Protein AF-A0A2V3Y9F9-F1 (afdb_monomer)

Sequence (201 aa):
MLDDLISNFEWWTKEHRRDNGLYWSIDDRDAMECSISGSGFRPTLNSYLYADAAAISRLAEKAGKEVTASRFAKTAEKLKESVQNSLWNGDFFQVIPAEIDCKEKCFISCGTMDFEDIPADRNVKELIGYIPWYFNLPDAGYEKAFYYLTREENFLGKAGLRTADRSQPGAAGSEAADPGGMGVFPAGGGRDSWKNIYNPV

Secondary structure (DSSP, 8-state):
-HHHHHHHHHHHHHHHB-TTS-BEE-GGGGT-TT-SS-SEE-HHHHHHHHHHHHHHHHHHHHTT-HHHHHHHHHHHHHHHHHHHHHSB-SSSB--EE-EEETTTTEEEE---S-GGGS-TTTS--BGGGGHHHHTT-S-TT-GGGHHHHT-TTTTEETTEE-SB-TTSTTGGGGG---------PPP-----S--------

InterPro domains:
  IPR008928 Six-hairpin glycosidase superfamily [SSF48208] (2-169)
  IPR012341 Six-hairpin glycosidase-like superfamily [G3DSA:1.50.10.10] (1-194)
  IPR054491 Mannosylglycerate hydrolase MGH1-like, glycoside hydrolase domain [PF22422] (1-169)

Solvent-accessible surface area (backbone atoms only — not comparable to full-atom values): 11867 Å² total; per-residue (Å²): 105,73,67,55,53,51,51,53,52,52,49,49,48,70,76,32,46,46,97,79,59,48,33,51,48,54,32,63,79,74,79,37,64,88,46,68,45,51,32,15,40,35,42,53,66,41,35,52,51,27,43,50,27,45,48,52,12,56,51,25,49,78,68,71,35,55,70,58,12,56,51,23,44,53,50,18,52,53,36,40,51,30,46,61,70,60,27,44,71,88,50,42,38,31,52,41,49,36,47,60,43,81,87,81,68,40,81,73,48,65,91,58,81,50,71,90,77,42,57,74,71,33,59,52,58,38,52,52,36,54,44,32,61,79,65,66,56,68,67,92,85,64,66,63,36,61,67,42,54,78,28,67,66,27,19,31,47,98,92,44,75,43,66,46,31,49,74,45,82,73,46,78,71,79,66,83,80,68,94,82,69,100,69,87,78,84,89,80,86,81,92,84,88,87,84,89,89,85,81,94,128

Nearest PDB structures (foldseek):
  7dkw-assembly1_A  TM=6.793E-01  e=5.024E-03  Thermoanaerobacterium xylanolyticum LX-11
  5fjs-assembly1_B  TM=6.909E-01  e=9.501E-03  Thermoanaerobacterium xylanolyticum LX-11
  5ost-assembly1_A  TM=6.753E-01  e=8.462E-03  Thermoanaerobacterium xylanolyticum LX-11
  8jbo-assembly1_A  TM=6.874E-01  e=1.269E-02  Thermoanaerobacterium xylanolyticum LX-11
  7w2t-assembly1_A  TM=6.809E-01  e=1.797E-02  Thermoanaerobacterium xylanolyticum LX-11

Foldseek 3Di:
DLVVLVVVLVVQCVAFADPLLAGWDACVVQVNPPDQLGTARFLPVLLVSLLSLQVSLVVCVVVVNNVSNVVSVVSSVSSLVSQVVQQDLPAFRFGQDFDADPVVRHGDGRPDSHLVPDPQSNSFHFPSRCSNVVRPSDDPPNCSNVVQQCDPQQFQDPVHGDGTTNVGPPNVVVPPPDPPDPDDDDDDDDDDDPDDDDDDD

Mean predicted aligned error: 9.01 Å

Radius of gyration: 20.12 Å; Cα contacts (8 Å, |Δi|>4): 273; chains: 1; bounding box: 61×45×43 Å

pLDDT: mean 86.12, std 22.39, range [28.33, 98.88]

Organism: NCBI:txid1096246

Structure (mmCIF, N/CA/C/O backbone):
data_AF-A0A2V3Y9F9-F1
#
_entry.id   AF-A0A2V3Y9F9-F1
#
loop_
_atom_site.group_PDB
_atom_site.id
_atom_site.type_symbol
_atom_site.label_atom_id
_atom_site.label_alt_id
_atom_site.label_comp_id
_atom_site.label_asym_id
_atom_site.label_entity_id
_atom_site.label_seq_id
_atom_site.pdbx_PDB_ins_code
_atom_site.Cartn_x
_atom_site.Cartn_y
_atom_site.Cartn_z
_atom_site.occupancy
_atom_site.B_iso_or_equiv
_atom_site.auth_seq_id
_atom_site.auth_comp_id
_atom_site.auth_asym_id
_atom_site.auth_atom_id
_atom_site.pdbx_PDB_model_num
ATOM 1 N N . MET A 1 1 ? -7.955 -7.334 22.662 1.00 91.00 1 MET A N 1
ATOM 2 C CA . MET A 1 1 ? -7.924 -7.516 21.195 1.00 91.00 1 MET A CA 1
ATOM 3 C C . MET A 1 1 ? -8.175 -6.217 20.438 1.00 91.00 1 MET A C 1
ATOM 5 O O . MET A 1 1 ? -7.247 -5.753 19.804 1.00 91.00 1 MET A O 1
ATOM 9 N N . LEU A 1 2 ? -9.366 -5.594 20.487 1.00 96.88 2 LEU A N 1
ATOM 10 C CA . LEU A 1 2 ? -9.602 -4.330 19.753 1.00 96.88 2 LEU A CA 1
ATOM 11 C C . LEU A 1 2 ? -8.611 -3.222 20.154 1.00 96.88 2 LEU A C 1
ATOM 13 O O . LEU A 1 2 ? -8.042 -2.569 19.289 1.00 96.88 2 LEU A O 1
ATOM 17 N N . ASP A 1 3 ? -8.375 -3.049 21.453 1.00 97.69 3 ASP A N 1
ATOM 18 C CA . ASP A 1 3 ? -7.460 -2.014 21.947 1.00 97.69 3 ASP A CA 1
ATOM 19 C C . ASP A 1 3 ? -5.992 -2.312 21.569 1.00 97.69 3 ASP A C 1
ATOM 21 O O . ASP A 1 3 ? -5.231 -1.390 21.281 1.00 97.69 3 ASP A O 1
ATOM 25 N N . ASP A 1 4 ? -5.614 -3.592 21.461 1.00 98.19 4 ASP A N 1
ATOM 26 C CA . ASP A 1 4 ? -4.284 -4.015 20.997 1.00 98.19 4 ASP A CA 1
ATOM 27 C C . ASP A 1 4 ? -4.094 -3.720 19.501 1.00 98.19 4 ASP A C 1
ATOM 29 O O . ASP A 1 4 ? -3.048 -3.219 19.096 1.00 98.19 4 ASP A O 1
ATOM 33 N N . LEU A 1 5 ? -5.128 -3.959 18.681 1.00 98.31 5 LEU A N 1
ATOM 34 C CA . LEU A 1 5 ? -5.121 -3.621 17.251 1.00 98.31 5 LEU A CA 1
ATOM 35 C C . LEU A 1 5 ? -4.994 -2.110 17.036 1.00 98.31 5 LEU A C 1
ATOM 37 O O . LEU A 1 5 ? -4.207 -1.667 16.202 1.00 98.31 5 LEU A O 1
ATOM 41 N N . ILE A 1 6 ? -5.736 -1.319 17.817 1.00 98.62 6 ILE A N 1
ATOM 42 C CA . ILE A 1 6 ? -5.644 0.146 17.799 1.00 98.62 6 ILE A CA 1
ATOM 43 C C . ILE A 1 6 ? -4.229 0.590 18.167 1.00 98.62 6 ILE A C 1
ATOM 45 O O . ILE A 1 6 ? -3.645 1.397 17.450 1.00 98.62 6 ILE A O 1
ATOM 49 N N . SER A 1 7 ? -3.667 0.030 19.238 1.00 98.56 7 SER A N 1
ATOM 50 C CA . SER A 1 7 ? -2.319 0.368 19.701 1.00 98.56 7 SER A CA 1
ATOM 51 C C . SER A 1 7 ? -1.256 0.029 18.652 1.00 98.56 7 SER A C 1
ATOM 53 O O . SER A 1 7 ? -0.368 0.838 18.390 1.00 98.56 7 SER A O 1
ATOM 55 N N . ASN A 1 8 ? -1.373 -1.130 17.994 1.00 98.38 8 ASN A N 1
ATOM 56 C CA . ASN A 1 8 ? -0.493 -1.519 16.893 1.00 98.38 8 ASN A CA 1
ATOM 57 C C . ASN A 1 8 ? -0.601 -0.544 15.708 1.00 98.38 8 ASN A C 1
ATOM 59 O O . ASN A 1 8 ? 0.412 -0.058 15.210 1.00 98.38 8 ASN A O 1
ATOM 63 N N . PHE A 1 9 ? -1.821 -0.205 15.284 1.00 98.62 9 PHE A N 1
ATOM 64 C CA . PHE A 1 9 ? -2.043 0.747 14.194 1.00 98.62 9 PHE A CA 1
ATOM 65 C C . PHE A 1 9 ? -1.476 2.140 14.511 1.00 98.62 9 PHE A C 1
ATOM 67 O O . PHE A 1 9 ? -0.873 2.796 13.656 1.00 98.62 9 PHE A O 1
ATOM 74 N N . GLU A 1 10 ? -1.673 2.615 15.742 1.00 98.44 10 GLU A N 1
ATOM 75 C CA . GLU A 1 10 ? -1.174 3.913 16.200 1.00 98.44 10 GLU A CA 1
ATOM 76 C C . GLU A 1 10 ? 0.360 3.936 16.249 1.00 98.44 10 GLU A C 1
ATOM 78 O O . GLU A 1 10 ? 0.958 4.940 15.857 1.00 98.44 10 GLU A O 1
ATOM 83 N N . TRP A 1 11 ? 1.002 2.821 16.615 1.00 98.31 11 TRP A N 1
ATOM 84 C CA . TRP A 1 11 ? 2.455 2.674 16.522 1.00 98.31 11 TRP A CA 1
ATOM 85 C C . TRP A 1 11 ? 2.947 2.789 15.073 1.00 98.31 11 TRP A C 1
ATOM 87 O O . TRP A 1 11 ? 3.784 3.645 14.783 1.00 98.31 11 TRP A O 1
ATOM 97 N N . TRP A 1 12 ? 2.364 2.029 14.138 1.00 97.94 12 TRP A N 1
ATOM 98 C CA . TRP A 1 12 ? 2.705 2.135 12.711 1.00 97.94 12 TRP A CA 1
ATOM 99 C C . TRP A 1 12 ? 2.491 3.551 12.175 1.00 97.94 12 TRP A C 1
ATOM 101 O O . TRP A 1 12 ? 3.307 4.071 11.419 1.00 97.94 12 TRP A O 1
ATOM 111 N N . THR A 1 13 ? 1.416 4.212 12.599 1.00 98.00 13 THR A N 1
ATOM 112 C CA . THR A 1 13 ? 1.122 5.601 12.225 1.00 98.00 13 THR A CA 1
ATOM 113 C C . THR A 1 13 ? 2.172 6.573 12.730 1.00 98.00 13 THR A C 1
ATOM 115 O O . THR A 1 13 ? 2.581 7.455 11.979 1.00 98.00 13 THR A O 1
ATOM 118 N N . LYS A 1 14 ? 2.637 6.406 13.966 1.00 97.81 14 LYS A N 1
ATOM 119 C CA . LYS A 1 14 ? 3.668 7.263 14.545 1.00 97.81 14 LYS A CA 1
ATOM 120 C C . LYS A 1 14 ? 5.013 7.107 13.835 1.00 97.81 14 LYS A C 1
ATOM 122 O O . LYS A 1 14 ? 5.660 8.105 13.537 1.00 97.81 14 LYS A O 1
ATOM 127 N N . GLU A 1 15 ? 5.425 5.875 13.567 1.00 96.44 15 GLU A N 1
ATOM 128 C CA . GLU A 1 15 ? 6.772 5.597 13.060 1.00 96.44 15 GLU A CA 1
ATOM 129 C C . GLU A 1 15 ? 6.851 5.735 11.522 1.00 96.44 15 GLU A C 1
ATOM 131 O O . GLU A 1 15 ? 7.802 6.313 10.976 1.00 96.44 15 GLU A O 1
ATOM 136 N N . HIS A 1 16 ? 5.811 5.292 10.803 1.00 97.62 16 HIS A N 1
ATOM 137 C CA . HIS A 1 16 ? 5.873 5.077 9.354 1.00 97.62 16 HIS A CA 1
ATOM 138 C C . HIS A 1 16 ? 5.067 6.055 8.492 1.00 97.62 16 HIS A C 1
ATOM 140 O O . HIS A 1 16 ? 5.315 6.133 7.290 1.00 97.62 16 HIS A O 1
ATOM 146 N N . ARG A 1 17 ? 4.127 6.828 9.046 1.00 98.12 17 ARG A N 1
ATOM 147 C CA . ARG A 1 17 ? 3.310 7.748 8.237 1.00 98.12 17 ARG A CA 1
ATOM 148 C C . ARG A 1 17 ? 4.054 9.042 7.906 1.00 98.12 17 ARG A C 1
ATOM 150 O O . ARG A 1 17 ? 4.791 9.564 8.743 1.00 98.12 17 ARG A O 1
ATOM 157 N N . ARG A 1 18 ? 3.850 9.590 6.708 1.00 97.75 18 ARG A N 1
ATOM 158 C CA . ARG A 1 18 ? 4.377 10.903 6.288 1.00 97.75 18 ARG A CA 1
ATOM 159 C C . ARG A 1 18 ? 3.253 11.853 5.870 1.00 97.75 18 ARG A C 1
ATOM 161 O O . ARG A 1 18 ? 2.090 11.458 5.783 1.00 97.75 18 ARG A O 1
ATOM 168 N N . ASP A 1 19 ? 3.600 13.119 5.647 1.00 95.88 19 ASP A N 1
ATOM 169 C CA . ASP A 1 19 ? 2.639 14.210 5.408 1.00 95.88 19 ASP A CA 1
ATOM 170 C C . ASP A 1 19 ? 1.806 14.026 4.129 1.00 95.88 19 ASP A C 1
ATOM 172 O O . ASP A 1 19 ? 0.689 14.528 4.039 1.00 95.88 19 ASP A O 1
ATOM 176 N N . ASN A 1 20 ? 2.303 13.233 3.173 1.00 94.81 20 ASN A N 1
ATOM 177 C CA . ASN A 1 20 ? 1.561 12.807 1.980 1.00 94.81 20 ASN A CA 1
ATOM 178 C C . ASN A 1 20 ? 0.431 11.795 2.280 1.00 94.81 20 ASN A C 1
ATOM 180 O O . ASN A 1 20 ? -0.306 11.393 1.382 1.00 94.81 20 ASN A O 1
ATOM 184 N N . GLY A 1 21 ? 0.287 11.368 3.536 1.00 96.69 21 GLY A N 1
ATOM 185 C CA . GLY A 1 21 ? -0.734 10.428 3.985 1.00 96.69 21 GLY A CA 1
ATOM 186 C C . GLY A 1 21 ? -0.353 8.956 3.839 1.00 96.69 21 GLY A C 1
ATOM 187 O O . GLY A 1 21 ? -1.059 8.120 4.402 1.00 96.69 21 GLY A O 1
ATOM 188 N N . LEU A 1 22 ? 0.761 8.649 3.169 1.00 98.56 22 LEU A N 1
ATOM 189 C CA . LEU A 1 22 ? 1.262 7.295 2.947 1.00 98.56 22 LEU A CA 1
ATOM 190 C C . LEU A 1 22 ? 2.208 6.835 4.062 1.00 98.56 22 LEU A C 1
ATOM 192 O O . LEU A 1 22 ? 2.727 7.621 4.860 1.00 98.56 22 LEU A O 1
ATOM 196 N N . TYR A 1 23 ? 2.451 5.529 4.069 1.00 98.56 23 TYR A N 1
ATOM 197 C CA . TYR A 1 23 ? 3.346 4.828 4.975 1.00 98.56 23 TYR A CA 1
ATOM 198 C C . TYR A 1 23 ? 4.549 4.282 4.210 1.00 98.56 23 TYR A C 1
ATOM 200 O O . TYR A 1 23 ? 4.392 3.678 3.144 1.00 98.56 23 TYR A O 1
ATOM 208 N N . TRP A 1 24 ? 5.752 4.499 4.740 1.00 97.81 24 TRP A N 1
ATOM 209 C CA . TRP A 1 24 ? 6.982 3.964 4.155 1.00 97.81 24 TRP A CA 1
ATOM 210 C C . TRP A 1 24 ? 7.351 2.617 4.784 1.00 97.81 24 TRP A C 1
ATOM 212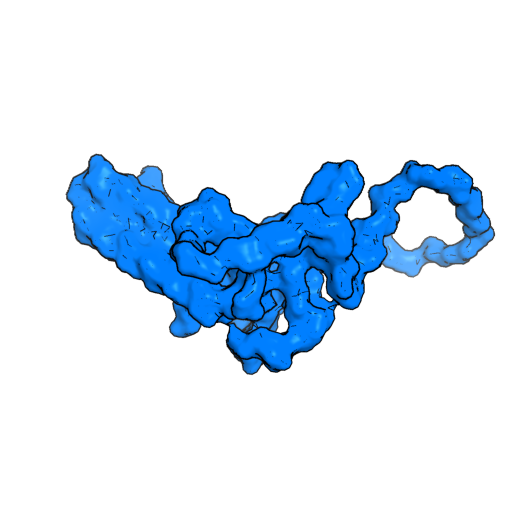 O O . TRP A 1 24 ? 7.085 2.368 5.959 1.00 97.81 24 TRP A O 1
ATOM 222 N N . SER A 1 25 ? 7.993 1.747 4.010 1.00 95.94 25 SER A N 1
ATOM 223 C CA . SER A 1 25 ? 8.490 0.448 4.478 1.00 95.94 25 SER A CA 1
ATOM 224 C C . SER A 1 25 ? 9.806 0.086 3.798 1.00 95.94 25 SER A C 1
ATOM 226 O O . SER A 1 25 ? 10.095 0.559 2.693 1.00 95.94 25 SER A O 1
ATOM 228 N N . ILE A 1 26 ? 10.596 -0.734 4.491 1.00 93.81 26 ILE A N 1
ATOM 229 C CA . ILE A 1 26 ? 11.803 -1.356 3.949 1.00 93.81 26 ILE A CA 1
ATOM 230 C C . ILE A 1 26 ? 11.375 -2.657 3.272 1.00 93.81 26 ILE A C 1
ATOM 232 O O . ILE A 1 26 ? 10.568 -3.397 3.835 1.00 93.81 26 ILE A O 1
ATOM 236 N N . ASP A 1 27 ? 11.886 -2.924 2.079 1.00 86.56 27 ASP A N 1
ATOM 237 C CA . ASP A 1 27 ? 11.506 -4.080 1.260 1.00 86.56 27 ASP A CA 1
ATOM 238 C C . ASP A 1 27 ? 11.912 -5.434 1.866 1.00 86.56 27 ASP A C 1
ATOM 240 O O . ASP A 1 27 ? 11.277 -6.455 1.613 1.00 86.56 27 ASP A O 1
ATOM 244 N N . ASP A 1 28 ? 12.896 -5.461 2.766 1.00 83.00 28 ASP A N 1
ATOM 245 C CA . ASP A 1 28 ? 13.180 -6.660 3.563 1.00 83.00 28 ASP A CA 1
ATOM 246 C C . ASP A 1 28 ? 12.090 -6.961 4.618 1.00 83.00 28 ASP A C 1
ATOM 248 O O . ASP A 1 28 ? 11.918 -8.107 5.033 1.00 83.00 28 ASP A O 1
ATOM 252 N N . ARG A 1 29 ? 11.305 -5.961 5.050 1.00 82.12 29 ARG A N 1
ATOM 253 C CA . ARG A 1 29 ? 10.272 -6.112 6.097 1.00 82.12 29 ARG A CA 1
ATOM 254 C C . ARG A 1 29 ? 8.903 -6.512 5.579 1.00 82.12 29 ARG A C 1
ATOM 256 O O . ARG A 1 29 ? 8.025 -6.782 6.397 1.00 82.12 29 ARG A O 1
ATOM 263 N N . ASP A 1 30 ? 8.719 -6.596 4.267 1.00 79.00 30 ASP A N 1
ATOM 264 C CA . ASP A 1 30 ? 7.530 -7.196 3.661 1.00 79.00 30 ASP A CA 1
ATOM 265 C C . ASP A 1 30 ? 7.825 -8.511 2.922 1.00 79.00 30 ASP A C 1
ATOM 267 O O . ASP A 1 30 ? 7.006 -8.964 2.123 1.00 79.00 30 ASP A O 1
ATOM 271 N N . ALA A 1 31 ? 8.946 -9.160 3.279 1.00 73.56 31 ALA A N 1
ATOM 272 C CA . ALA A 1 31 ? 9.433 -10.426 2.725 1.00 73.56 31 ALA A CA 1
ATOM 273 C C . ALA A 1 31 ? 9.747 -10.357 1.220 1.00 73.56 31 ALA A C 1
ATOM 275 O O . ALA A 1 31 ? 9.564 -11.334 0.492 1.00 73.56 31 ALA A O 1
ATOM 276 N N . MET A 1 32 ? 10.215 -9.193 0.757 1.00 82.06 32 MET A N 1
ATOM 277 C CA . MET A 1 32 ? 10.562 -8.927 -0.643 1.00 82.06 32 MET A CA 1
ATOM 278 C C . MET A 1 32 ? 11.969 -8.359 -0.764 1.00 82.06 32 MET A C 1
ATOM 280 O O . MET A 1 32 ? 12.223 -7.406 -1.500 1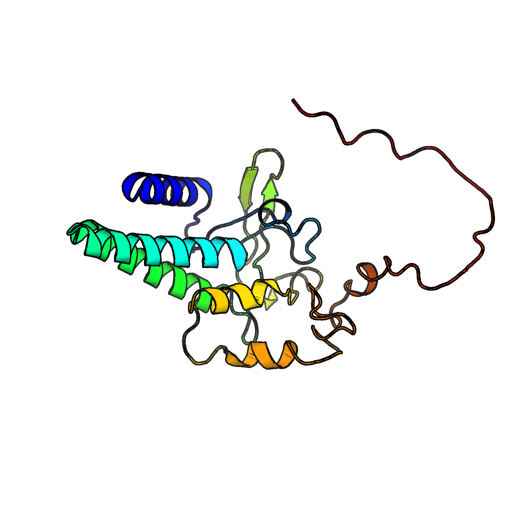.00 82.06 32 MET A O 1
ATOM 284 N N . GLU A 1 33 ? 12.878 -8.961 -0.005 1.00 78.56 33 GLU A N 1
ATOM 285 C CA . GLU A 1 33 ? 14.304 -8.667 -0.018 1.00 78.56 33 GLU A CA 1
ATOM 286 C C . GLU A 1 33 ? 14.815 -8.638 -1.467 1.00 78.56 33 GLU A C 1
ATOM 288 O O . GLU A 1 33 ? 14.516 -9.538 -2.257 1.00 78.56 33 GLU A O 1
ATOM 293 N N . CYS A 1 34 ? 15.586 -7.603 -1.812 1.00 79.69 34 CYS A N 1
ATOM 294 C CA . CYS A 1 34 ? 16.091 -7.374 -3.170 1.00 79.69 34 CYS A CA 1
ATOM 295 C C . CYS A 1 34 ? 14.991 -7.080 -4.211 1.00 79.69 34 CYS A C 1
ATOM 297 O O . CYS A 1 34 ? 15.143 -7.438 -5.383 1.00 79.69 34 CYS A O 1
ATOM 299 N N . SER A 1 35 ? 13.899 -6.420 -3.804 1.00 88.69 35 SER A N 1
ATOM 300 C CA . SER A 1 35 ? 12.920 -5.876 -4.752 1.00 88.69 35 SER A CA 1
ATOM 301 C C . SER A 1 35 ? 13.575 -4.852 -5.681 1.00 88.69 35 SER A C 1
ATOM 303 O O . SER A 1 35 ? 14.497 -4.134 -5.290 1.00 88.69 35 SER A O 1
ATOM 305 N N . ILE A 1 36 ? 13.102 -4.772 -6.924 1.00 91.81 36 ILE A N 1
ATOM 306 C CA . ILE A 1 36 ? 13.709 -3.903 -7.940 1.00 91.81 36 ILE A CA 1
ATOM 307 C C . ILE A 1 36 ? 13.416 -2.432 -7.612 1.00 91.81 36 ILE A C 1
ATOM 309 O O . ILE A 1 36 ? 14.291 -1.573 -7.706 1.00 91.81 36 ILE A O 1
ATOM 313 N N . SER A 1 37 ? 12.191 -2.132 -7.170 1.00 93.25 37 SER A N 1
ATOM 314 C CA . SER A 1 37 ? 11.812 -0.770 -6.772 1.00 93.25 37 SER A CA 1
ATOM 315 C C . SER A 1 37 ? 12.478 -0.321 -5.459 1.00 93.25 37 SER A C 1
ATOM 317 O O . SER A 1 37 ? 12.784 0.866 -5.259 1.00 93.25 37 SER A O 1
ATOM 319 N N . GLY A 1 38 ? 12.772 -1.284 -4.583 1.00 93.75 38 GLY A N 1
ATOM 320 C CA . GLY A 1 38 ? 13.383 -1.085 -3.280 1.00 93.75 38 GLY A CA 1
ATOM 321 C C . GLY A 1 38 ? 12.422 -0.515 -2.236 1.00 93.75 38 GLY A C 1
ATOM 322 O O . GLY A 1 38 ? 11.193 -0.606 -2.317 1.00 93.75 38 GLY A O 1
ATOM 323 N N . SER A 1 39 ? 13.014 0.084 -1.208 1.00 95.94 39 SER A N 1
ATOM 324 C CA . SER A 1 39 ? 12.295 0.676 -0.081 1.00 95.94 39 SER A CA 1
ATOM 325 C C . SER A 1 39 ? 11.619 2.011 -0.444 1.00 95.94 39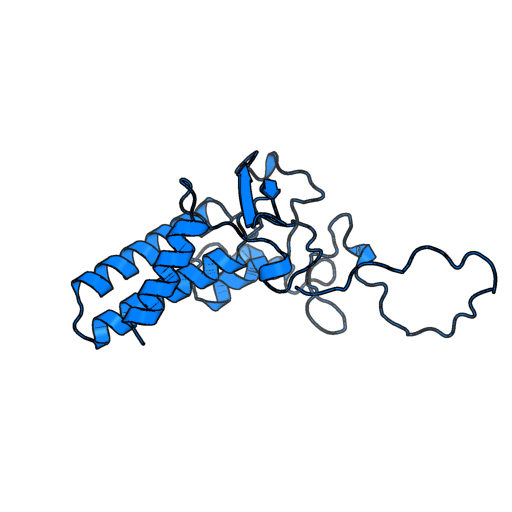 SER A C 1
ATOM 327 O O . SER A 1 39 ? 12.110 2.770 -1.286 1.00 95.94 39 SER A O 1
ATOM 329 N N . GLY A 1 40 ? 10.494 2.322 0.207 1.00 97.06 40 GLY A N 1
ATOM 330 C CA . GLY A 1 40 ? 9.736 3.548 -0.061 1.00 97.06 40 GLY A CA 1
ATOM 331 C C . GLY A 1 40 ? 8.277 3.485 0.374 1.00 97.06 40 GLY A C 1
ATOM 332 O O . GLY A 1 40 ? 7.914 2.722 1.276 1.00 97.06 40 GLY A O 1
ATOM 333 N N . PHE A 1 41 ? 7.424 4.277 -0.275 1.00 98.44 41 PHE A N 1
ATOM 334 C CA . PHE A 1 41 ? 5.974 4.153 -0.139 1.00 98.44 41 PHE A CA 1
ATOM 335 C C . PHE A 1 41 ? 5.492 2.995 -1.011 1.00 98.44 41 PHE A C 1
ATOM 337 O O . PHE A 1 41 ? 5.366 3.116 -2.229 1.00 98.44 41 PHE A O 1
ATOM 344 N N . ARG A 1 42 ? 5.276 1.843 -0.375 1.00 98.19 42 ARG A N 1
ATOM 345 C CA . ARG A 1 42 ? 5.006 0.576 -1.062 1.00 98.19 42 ARG A CA 1
ATOM 346 C C . ARG A 1 42 ? 3.513 0.230 -1.021 1.00 98.19 42 ARG A C 1
ATOM 348 O O . ARG A 1 42 ? 2.882 0.448 0.021 1.00 98.19 42 ARG A O 1
ATOM 355 N N . PRO A 1 43 ? 2.937 -0.360 -2.089 1.00 98.19 43 PRO A N 1
ATOM 356 C CA . PRO A 1 43 ? 1.555 -0.843 -2.071 1.00 98.19 43 PRO A CA 1
ATOM 357 C C . PRO A 1 43 ? 1.260 -1.842 -0.942 1.00 98.19 43 PRO A C 1
ATOM 359 O O . PRO A 1 43 ? 0.125 -1.901 -0.482 1.00 98.19 43 PRO A O 1
ATOM 362 N N . THR A 1 44 ? 2.266 -2.578 -0.457 1.00 97.56 44 THR A N 1
ATOM 363 C CA . THR A 1 44 ? 2.174 -3.550 0.648 1.00 97.56 44 THR A CA 1
ATOM 364 C C . THR A 1 44 ? 1.669 -2.918 1.948 1.00 97.56 44 THR A C 1
ATOM 366 O O . THR A 1 44 ? 0.487 -3.045 2.270 1.00 97.56 44 THR A O 1
ATOM 369 N N . LEU A 1 45 ? 2.532 -2.205 2.685 1.00 97.94 45 LEU A N 1
ATOM 370 C CA . LEU A 1 45 ? 2.209 -1.669 4.014 1.00 97.94 45 LEU A CA 1
ATOM 371 C C . LEU A 1 45 ? 0.992 -0.737 3.979 1.00 97.94 45 LEU A C 1
ATOM 373 O O . LEU A 1 45 ? 0.160 -0.775 4.883 1.00 97.94 45 LEU A O 1
ATOM 377 N N . ASN A 1 46 ? 0.850 0.061 2.919 1.00 98.75 46 ASN A N 1
ATOM 378 C CA . ASN A 1 46 ? -0.297 0.954 2.771 1.00 98.75 46 ASN A CA 1
ATOM 379 C C . ASN A 1 46 ? -1.618 0.181 2.632 1.00 98.75 46 ASN A C 1
ATOM 381 O O . ASN A 1 46 ? -2.612 0.559 3.250 1.00 98.75 46 ASN A O 1
ATOM 385 N N . SER A 1 47 ? -1.632 -0.931 1.894 1.00 98.69 47 SER A N 1
ATOM 386 C CA . SER A 1 47 ? -2.826 -1.779 1.787 1.00 98.69 47 SER A CA 1
ATOM 387 C C . SER A 1 47 ? -3.115 -2.534 3.085 1.00 98.69 47 SER A C 1
ATOM 389 O O . SER A 1 47 ? -4.277 -2.659 3.472 1.00 98.69 47 SER A O 1
ATOM 391 N N . TYR A 1 48 ? -2.077 -2.993 3.792 1.00 98.50 48 TYR A N 1
ATOM 392 C CA . TYR A 1 48 ? -2.230 -3.659 5.090 1.00 98.50 48 TYR A CA 1
ATOM 393 C C . TYR A 1 48 ? -2.837 -2.717 6.130 1.00 98.50 48 TYR A C 1
ATOM 395 O O . TYR A 1 48 ? -3.807 -3.072 6.792 1.00 98.50 48 TYR A O 1
ATOM 403 N N . LEU A 1 49 ? -2.342 -1.482 6.217 1.00 98.75 49 LEU A N 1
ATOM 404 C CA . LEU A 1 49 ? -2.866 -0.502 7.165 1.00 98.75 49 LEU A CA 1
ATOM 405 C C . LEU A 1 49 ? -4.245 0.030 6.760 1.00 98.75 49 LEU A C 1
ATOM 407 O O . LEU A 1 49 ? -5.070 0.304 7.630 1.00 98.75 49 LEU A O 1
ATOM 411 N N . TYR A 1 50 ? -4.558 0.105 5.464 1.00 98.88 50 TYR A N 1
ATOM 412 C CA . TYR A 1 50 ? -5.935 0.339 5.020 1.00 98.88 50 TYR A CA 1
ATOM 413 C C . TYR A 1 50 ? -6.874 -0.745 5.566 1.00 98.88 50 TYR A C 1
ATOM 415 O O . TYR A 1 50 ? -7.911 -0.437 6.163 1.00 98.88 50 TYR A O 1
ATOM 423 N N . ALA A 1 51 ? -6.483 -2.011 5.412 1.00 98.69 51 ALA A N 1
ATOM 424 C CA . ALA A 1 51 ? -7.265 -3.145 5.877 1.00 98.69 51 ALA A CA 1
ATOM 425 C C . ALA A 1 51 ? -7.403 -3.173 7.402 1.00 98.69 51 ALA A C 1
ATOM 427 O O . ALA A 1 51 ? -8.509 -3.387 7.901 1.00 98.69 51 ALA A O 1
ATOM 428 N N . ASP A 1 52 ? -6.324 -2.892 8.136 1.00 98.69 52 ASP A N 1
ATOM 429 C CA . ASP A 1 52 ? -6.342 -2.787 9.595 1.00 98.69 52 ASP A CA 1
ATOM 430 C C . ASP A 1 52 ? -7.302 -1.689 10.052 1.00 98.69 52 ASP A C 1
ATOM 432 O O . ASP A 1 52 ? -8.151 -1.932 10.910 1.00 98.69 52 ASP A O 1
ATOM 436 N N . ALA A 1 53 ? -7.242 -0.497 9.451 1.00 98.81 53 ALA A N 1
ATOM 437 C CA . ALA A 1 53 ? -8.159 0.589 9.785 1.00 98.81 53 ALA A CA 1
ATOM 438 C C . ALA A 1 53 ? -9.623 0.201 9.511 1.00 98.81 53 ALA A C 1
ATOM 440 O O . ALA A 1 53 ? -10.489 0.390 10.369 1.00 98.81 53 ALA A O 1
ATOM 441 N N . ALA A 1 54 ? -9.907 -0.405 8.355 1.00 98.81 54 ALA A N 1
ATOM 442 C CA . ALA A 1 54 ? -11.249 -0.873 8.017 1.00 98.81 54 ALA A CA 1
ATOM 443 C C . ALA A 1 54 ? -11.742 -1.975 8.977 1.00 98.81 54 ALA A C 1
ATOM 445 O O . ALA A 1 54 ? -12.902 -1.970 9.401 1.00 98.81 54 ALA A O 1
ATOM 446 N N . ALA A 1 55 ? -10.868 -2.907 9.364 1.00 98.62 55 ALA A N 1
ATOM 447 C CA . ALA A 1 55 ? -11.182 -3.977 10.304 1.00 98.62 55 ALA A CA 1
ATOM 448 C C . ALA A 1 55 ? -11.432 -3.438 11.718 1.00 98.62 55 ALA A C 1
ATOM 450 O O . ALA A 1 55 ? -12.436 -3.795 12.338 1.00 98.62 55 ALA A O 1
ATOM 451 N N . ILE A 1 56 ? -10.577 -2.534 12.207 1.00 98.81 56 ILE A N 1
ATOM 452 C CA . ILE A 1 56 ? -10.742 -1.861 13.501 1.00 98.81 56 ILE A CA 1
ATOM 453 C C . ILE A 1 56 ? -12.069 -1.102 13.538 1.00 98.81 56 ILE A C 1
ATOM 455 O O . ILE A 1 56 ? -12.781 -1.204 14.535 1.00 98.81 56 ILE A O 1
ATOM 459 N N . SER A 1 57 ? -12.439 -0.402 12.457 1.00 98.81 57 SER A N 1
ATOM 460 C CA . SER A 1 57 ? -13.738 0.275 12.358 1.00 98.81 57 SER A CA 1
ATOM 461 C C . SER A 1 57 ? -14.892 -0.697 12.607 1.00 98.81 57 SER A C 1
ATOM 463 O O . SER A 1 57 ? -15.683 -0.503 13.526 1.00 98.81 57 SER A O 1
ATOM 465 N N . ARG A 1 58 ? -14.938 -1.802 11.854 1.00 98.62 58 ARG A N 1
ATOM 466 C CA . ARG A 1 58 ? -16.005 -2.815 11.951 1.00 98.62 58 ARG A CA 1
ATOM 467 C C . ARG A 1 58 ? -16.040 -3.510 13.312 1.00 98.62 58 ARG A C 1
ATOM 469 O O . ARG A 1 58 ? -17.110 -3.841 13.820 1.00 98.62 58 ARG A O 1
ATOM 476 N N . LEU A 1 59 ? -14.878 -3.767 13.911 1.00 98.62 59 LEU A N 1
ATOM 477 C CA . LEU A 1 59 ? -14.791 -4.344 15.254 1.00 98.62 59 LEU A CA 1
ATOM 478 C C . LEU A 1 59 ? -15.274 -3.355 16.321 1.00 98.62 59 LEU A C 1
ATOM 480 O O . LEU A 1 59 ? -15.962 -3.763 17.254 1.00 98.62 59 LEU A O 1
ATOM 484 N N . ALA A 1 60 ? -14.953 -2.068 16.175 1.00 98.62 60 ALA A N 1
ATOM 485 C CA . ALA A 1 60 ? -15.427 -1.016 17.062 1.00 98.62 60 ALA A CA 1
ATOM 486 C C . ALA A 1 60 ? -16.952 -0.844 16.987 1.00 98.62 60 ALA A C 1
ATOM 488 O O . ALA A 1 60 ? -17.581 -0.753 18.038 1.00 98.62 60 ALA A O 1
ATOM 489 N N . GLU A 1 61 ? -17.549 -0.897 15.791 1.00 98.50 61 GLU A N 1
ATOM 490 C CA . GLU A 1 61 ? -19.014 -0.910 15.603 1.00 98.50 61 GLU A CA 1
ATOM 491 C C . GLU A 1 61 ? -19.647 -2.085 16.353 1.00 98.50 61 GLU A C 1
ATOM 493 O O . GLU A 1 61 ? -20.549 -1.908 17.169 1.00 98.50 61 GLU A O 1
ATOM 498 N N . LYS A 1 62 ? -19.116 -3.301 16.161 1.00 98.31 62 LYS A N 1
ATOM 499 C CA . LYS A 1 62 ? -19.601 -4.504 16.863 1.00 98.31 62 LYS A CA 1
ATOM 500 C C . LYS A 1 62 ? -19.446 -4.422 18.383 1.00 98.31 62 LYS A C 1
ATOM 502 O O . LYS A 1 62 ? -20.188 -5.085 19.100 1.00 98.31 62 LYS A O 1
ATOM 507 N N . ALA A 1 63 ? -18.496 -3.628 18.867 1.00 97.94 63 ALA A N 1
ATOM 508 C CA . ALA A 1 63 ? -18.272 -3.374 20.284 1.00 97.94 63 ALA A CA 1
ATOM 509 C C . ALA A 1 63 ? -19.067 -2.168 20.829 1.00 97.94 63 ALA A C 1
ATOM 511 O O . ALA A 1 63 ? -18.883 -1.813 21.993 1.00 97.94 63 ALA A O 1
ATOM 512 N N . GLY A 1 64 ? -19.907 -1.512 20.017 1.00 98.19 64 GLY A N 1
ATOM 513 C CA . GLY A 1 64 ? -20.661 -0.312 20.404 1.00 98.19 64 GLY A CA 1
ATOM 514 C C . GLY A 1 64 ? -19.796 0.939 20.614 1.00 98.19 64 GLY A C 1
ATOM 515 O O . GLY A 1 64 ? -20.222 1.889 21.269 1.00 98.19 64 GLY A O 1
ATOM 516 N N . LYS A 1 65 ? -18.560 0.954 20.093 1.00 98.50 65 LYS A N 1
ATOM 517 C CA . LYS A 1 65 ? -17.610 2.075 20.194 1.00 98.50 65 LYS A CA 1
ATOM 518 C C . LYS A 1 65 ? -17.724 2.998 18.968 1.00 98.50 65 LYS A C 1
ATOM 520 O O . LYS A 1 65 ? -16.775 3.135 18.197 1.00 98.50 65 LYS A O 1
ATOM 525 N N . GLU A 1 66 ? -18.867 3.662 18.806 1.00 98.38 66 GLU A N 1
ATOM 526 C CA . GLU A 1 66 ? -19.220 4.451 17.604 1.00 98.38 66 GLU A CA 1
ATOM 527 C C . GLU A 1 66 ? -18.205 5.544 17.225 1.00 98.38 66 GLU A C 1
ATOM 529 O O . GLU A 1 66 ? -17.879 5.742 16.053 1.00 98.38 66 GLU A O 1
ATOM 534 N N . VAL A 1 67 ? -17.645 6.249 18.214 1.00 98.56 67 VAL A N 1
ATOM 535 C CA . VAL A 1 67 ? -16.629 7.288 17.962 1.00 98.56 67 VAL A CA 1
ATOM 536 C C . VAL A 1 67 ? -15.359 6.673 17.366 1.00 98.56 67 VAL A C 1
ATOM 538 O O . VAL A 1 67 ? -14.785 7.218 16.422 1.00 98.56 67 VAL A O 1
ATOM 541 N N . THR A 1 68 ? -14.932 5.521 17.889 1.00 98.56 68 THR A N 1
ATOM 542 C CA . THR A 1 68 ? -13.767 4.782 17.390 1.00 98.56 68 THR A CA 1
ATOM 543 C C . THR A 1 68 ? -14.030 4.232 15.994 1.00 98.56 68 THR A C 1
ATOM 545 O O . THR A 1 68 ? -13.174 4.384 15.125 1.00 98.56 68 THR A O 1
ATOM 548 N N . ALA A 1 69 ? -15.215 3.666 15.761 1.00 98.81 69 ALA A N 1
ATOM 549 C CA . ALA A 1 69 ? -15.642 3.212 14.444 1.00 98.81 69 ALA A CA 1
ATOM 550 C C . ALA A 1 69 ? -15.543 4.334 13.404 1.00 98.81 69 ALA A C 1
ATOM 552 O O . ALA A 1 69 ? -14.759 4.249 12.462 1.00 98.81 69 ALA A O 1
ATOM 553 N N . SER A 1 70 ? -16.229 5.456 13.642 1.00 98.81 70 SER A N 1
ATOM 554 C CA . SER A 1 70 ? -16.220 6.597 12.720 1.00 98.81 70 SER A CA 1
ATOM 555 C C . SER A 1 70 ? -14.812 7.148 12.472 1.00 98.81 70 SER A C 1
ATOM 557 O O . SER A 1 70 ? -14.477 7.526 11.347 1.00 98.81 70 SER A O 1
ATOM 559 N N . ARG A 1 71 ? -13.961 7.178 13.508 1.00 98.69 71 ARG A N 1
ATOM 560 C CA . ARG A 1 71 ? -12.558 7.591 13.382 1.00 98.69 71 ARG A CA 1
ATOM 561 C C . ARG A 1 71 ? -11.808 6.700 12.396 1.00 98.69 71 ARG A C 1
ATOM 563 O O . ARG A 1 71 ? -11.181 7.219 11.479 1.00 98.69 71 ARG A O 1
ATOM 570 N N . PHE A 1 72 ? -11.875 5.384 12.577 1.00 98.81 72 PHE A N 1
ATOM 571 C CA . PHE A 1 72 ? -11.123 4.442 11.753 1.00 98.81 72 PHE A CA 1
ATOM 572 C C . PHE A 1 72 ? -11.703 4.259 10.349 1.00 98.81 72 PHE A C 1
ATOM 574 O O . PHE A 1 72 ? -10.922 4.121 9.413 1.00 98.81 72 PHE A O 1
ATOM 581 N N . ALA A 1 73 ? -13.022 4.384 10.167 1.00 98.88 73 ALA A N 1
ATOM 582 C CA . ALA A 1 73 ? -13.631 4.473 8.839 1.00 98.88 73 ALA A CA 1
ATOM 583 C C . ALA A 1 73 ? -13.053 5.651 8.036 1.00 98.88 73 ALA A C 1
ATOM 585 O O . ALA A 1 73 ? -12.615 5.481 6.901 1.00 98.88 73 ALA A O 1
ATOM 586 N N . LYS A 1 74 ? -12.966 6.841 8.650 1.00 98.81 74 LYS A N 1
ATOM 587 C CA . LYS A 1 74 ? -12.359 8.025 8.016 1.00 98.81 74 LYS A CA 1
ATOM 588 C C . LYS A 1 74 ? -10.865 7.847 7.755 1.00 98.81 74 LYS A C 1
ATOM 590 O O . LYS A 1 74 ? -10.360 8.365 6.765 1.00 98.81 74 LYS A O 1
ATOM 595 N N . THR A 1 75 ? -10.149 7.160 8.644 1.00 98.75 75 THR A N 1
ATOM 596 C CA . THR A 1 75 ? -8.729 6.842 8.438 1.00 98.75 75 THR A CA 1
ATOM 597 C C . THR A 1 75 ? -8.536 5.919 7.238 1.00 98.75 75 THR A C 1
ATOM 599 O O . THR A 1 75 ? -7.683 6.208 6.403 1.00 98.75 75 THR A O 1
ATOM 602 N N . ALA A 1 76 ? -9.339 4.855 7.128 1.00 98.88 76 ALA A N 1
ATOM 603 C CA . ALA A 1 76 ? -9.295 3.935 5.997 1.00 98.88 76 ALA A CA 1
ATOM 604 C C . ALA A 1 76 ? -9.601 4.662 4.680 1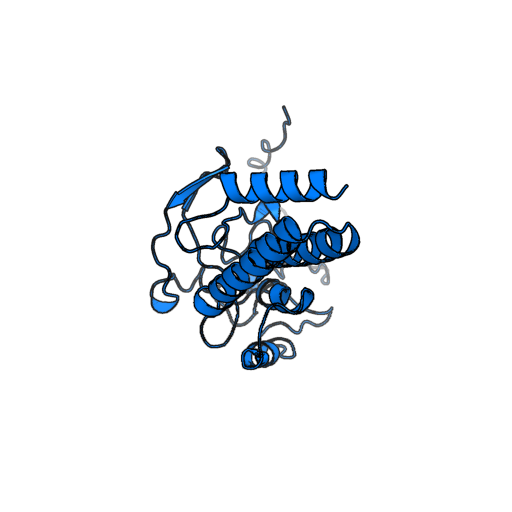.00 98.88 76 ALA A C 1
ATOM 606 O O . ALA A 1 76 ? -8.846 4.515 3.725 1.00 98.88 76 ALA A O 1
ATOM 607 N N . GLU A 1 77 ? -10.636 5.508 4.649 1.00 98.75 77 GLU A N 1
ATOM 608 C CA . GLU A 1 77 ? -10.997 6.260 3.440 1.00 98.75 77 GLU A CA 1
ATOM 609 C C . GLU A 1 77 ? -9.874 7.202 2.988 1.00 98.75 77 GLU A C 1
ATOM 611 O O . GLU A 1 77 ? -9.461 7.172 1.834 1.00 98.75 77 GLU A O 1
ATOM 616 N N . LYS A 1 78 ? -9.286 7.968 3.915 1.00 98.75 78 LYS A N 1
ATOM 617 C CA . LYS A 1 78 ? -8.160 8.857 3.589 1.00 98.75 78 LYS A CA 1
ATOM 618 C C . LYS A 1 78 ? -6.940 8.099 3.071 1.00 98.75 78 LYS A C 1
ATOM 620 O O . LYS A 1 78 ? -6.260 8.576 2.171 1.00 98.75 78 LYS A O 1
ATOM 625 N N . LEU A 1 79 ? -6.634 6.938 3.652 1.00 98.81 79 LEU A N 1
ATOM 626 C CA . LEU A 1 79 ? -5.504 6.131 3.197 1.00 98.81 79 LEU A CA 1
ATOM 627 C C . LEU A 1 79 ? -5.775 5.520 1.818 1.00 98.81 79 LEU A C 1
ATOM 629 O O . LEU A 1 79 ? -4.879 5.502 0.979 1.00 98.81 79 LEU A O 1
ATOM 633 N N . LYS A 1 80 ? -7.011 5.083 1.557 1.00 98.81 80 LYS A N 1
ATOM 634 C CA . LYS A 1 80 ? -7.444 4.651 0.226 1.00 98.81 80 LYS A CA 1
ATOM 635 C C . LYS A 1 80 ? -7.248 5.764 -0.803 1.00 98.81 80 LYS A C 1
ATOM 637 O O . LYS A 1 80 ? -6.621 5.514 -1.827 1.00 98.81 80 LYS A O 1
ATOM 642 N N . GLU A 1 81 ? -7.706 6.984 -0.518 1.00 98.62 81 GLU A N 1
ATOM 643 C CA . GLU A 1 81 ? -7.486 8.150 -1.386 1.00 98.62 81 GLU A CA 1
ATOM 644 C C . GLU A 1 81 ? -5.991 8.384 -1.654 1.00 98.62 81 GLU A C 1
ATOM 646 O O . GLU A 1 81 ? -5.594 8.522 -2.809 1.00 98.62 81 GLU A O 1
ATOM 651 N N . SER A 1 82 ? -5.142 8.367 -0.620 1.00 98.62 82 SER A N 1
ATOM 652 C CA . SER A 1 82 ? -3.688 8.513 -0.782 1.00 98.62 82 SER A CA 1
ATOM 653 C C . SER A 1 82 ? -3.077 7.413 -1.659 1.00 98.62 82 SER A C 1
ATOM 655 O O . SER A 1 82 ? -2.286 7.714 -2.547 1.00 98.62 82 SER A O 1
ATOM 657 N N . VAL A 1 83 ? -3.441 6.142 -1.455 1.00 98.69 83 VAL A N 1
ATOM 658 C CA . VAL A 1 83 ? -2.933 5.024 -2.274 1.00 98.69 83 VAL A CA 1
ATOM 659 C C . VAL A 1 83 ? -3.347 5.185 -3.733 1.00 98.69 83 VAL A C 1
ATOM 661 O O . VAL A 1 83 ? -2.510 5.087 -4.626 1.00 98.69 83 VAL A O 1
ATOM 664 N N . GLN A 1 84 ? -4.624 5.471 -3.969 1.00 98.62 84 GLN A N 1
ATOM 665 C CA . GLN A 1 84 ? -5.184 5.649 -5.305 1.00 98.62 84 GLN A CA 1
ATOM 666 C C . GLN A 1 84 ? -4.565 6.829 -6.055 1.00 98.62 84 GLN A C 1
ATOM 668 O O . GLN A 1 84 ? -4.228 6.697 -7.226 1.00 98.62 84 GLN A O 1
ATOM 673 N N . ASN A 1 85 ? -4.368 7.959 -5.377 1.00 97.75 85 ASN A N 1
ATOM 674 C CA . ASN A 1 85 ? -3.874 9.177 -6.013 1.00 97.75 85 ASN A CA 1
ATOM 675 C C . ASN A 1 85 ? -2.354 9.194 -6.190 1.00 97.75 85 ASN A C 1
ATOM 677 O O . ASN A 1 85 ? -1.863 9.852 -7.101 1.00 97.75 85 ASN A O 1
ATOM 681 N N . SER A 1 86 ? -1.603 8.534 -5.305 1.00 98.06 86 SER A N 1
ATOM 682 C CA . SER A 1 86 ? -0.143 8.674 -5.259 1.00 98.06 86 SER A CA 1
ATOM 683 C C . SER A 1 86 ? 0.625 7.423 -5.660 1.00 98.06 86 SER A C 1
ATOM 685 O O . SER A 1 86 ? 1.777 7.546 -6.057 1.00 98.06 86 SER A O 1
ATOM 687 N N . LEU A 1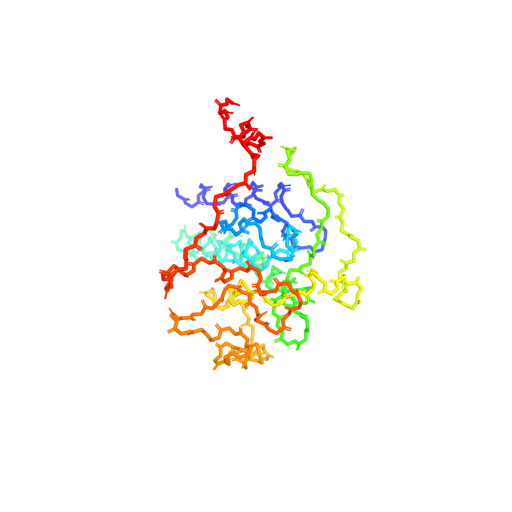 87 ? 0.040 6.227 -5.548 1.00 98.56 87 LEU A N 1
ATOM 688 C CA . LEU A 1 87 ? 0.720 4.986 -5.941 1.00 98.56 87 LEU A CA 1
ATOM 689 C C . LEU A 1 87 ? 0.268 4.469 -7.309 1.00 98.56 87 LEU A C 1
ATOM 691 O O . LEU A 1 87 ? 0.828 3.492 -7.798 1.00 98.56 87 LEU A O 1
ATOM 695 N N . TRP A 1 88 ? -0.729 5.094 -7.936 1.00 98.44 88 TRP A N 1
ATOM 696 C CA . TRP A 1 88 ? -1.199 4.722 -9.267 1.00 98.44 88 TRP A CA 1
ATOM 697 C C . TRP A 1 88 ? -0.419 5.446 -10.369 1.00 98.44 88 TRP A C 1
ATOM 699 O O . TRP A 1 88 ? -0.589 6.644 -10.575 1.00 98.44 88 TRP A O 1
ATOM 709 N N . ASN A 1 89 ? 0.372 4.702 -11.141 1.00 96.62 89 ASN A N 1
ATOM 710 C CA . ASN A 1 89 ? 1.154 5.216 -12.271 1.00 96.62 89 ASN A CA 1
ATOM 711 C C . ASN A 1 89 ? 0.339 5.284 -13.585 1.00 96.62 89 ASN A C 1
ATOM 713 O O . ASN A 1 89 ? 0.825 4.989 -14.673 1.00 96.62 89 ASN A O 1
ATOM 717 N N . GLY A 1 90 ? -0.968 5.541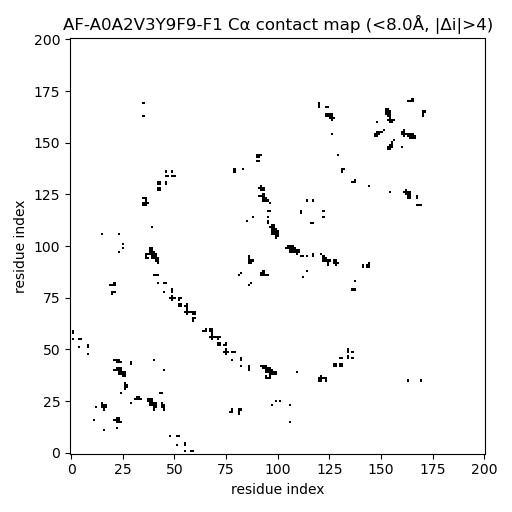 -13.504 1.00 97.00 90 GLY A N 1
ATOM 718 C CA . GLY A 1 90 ? -1.864 5.600 -14.668 1.00 97.00 90 GLY A CA 1
ATOM 719 C C . GLY A 1 90 ? -2.339 4.245 -15.217 1.00 97.00 90 GLY A C 1
ATOM 720 O O . GLY A 1 90 ? -3.427 4.175 -15.795 1.00 97.00 90 GLY A O 1
ATOM 721 N N . ASP A 1 91 ? -1.586 3.158 -15.024 1.00 96.94 91 ASP A N 1
ATOM 722 C CA . ASP A 1 91 ? -2.016 1.798 -15.391 1.00 96.94 91 ASP A CA 1
ATOM 723 C C . ASP A 1 91 ? -1.658 0.684 -14.402 1.00 96.94 91 ASP A C 1
ATOM 725 O O . ASP A 1 91 ? -2.067 -0.463 -14.607 1.00 96.94 91 ASP A O 1
ATOM 729 N N . PHE A 1 92 ? -0.929 1.004 -13.333 1.00 98.19 92 PHE A N 1
ATOM 730 C CA . PHE A 1 92 ? -0.491 0.031 -12.341 1.00 98.19 92 PHE A CA 1
ATOM 731 C C . PHE A 1 92 ? -0.170 0.688 -10.996 1.00 98.19 92 PHE A C 1
ATOM 733 O O . PHE A 1 92 ? 0.306 1.823 -10.964 1.00 98.19 92 PHE A O 1
ATOM 740 N N . PHE A 1 93 ? -0.378 -0.029 -9.886 1.00 98.56 93 PHE A N 1
ATOM 741 C CA . PHE A 1 93 ? 0.088 0.423 -8.573 1.00 98.56 93 PHE A CA 1
ATOM 742 C C . PHE A 1 93 ? 1.569 0.099 -8.394 1.00 98.56 93 PHE A C 1
ATOM 744 O O . PHE A 1 93 ? 1.965 -1.065 -8.441 1.00 98.56 93 PHE A O 1
ATOM 751 N N . GLN A 1 94 ? 2.388 1.117 -8.171 1.00 98.06 94 GLN A N 1
ATOM 752 C CA . GLN A 1 94 ? 3.839 0.992 -8.092 1.00 98.06 94 GLN A CA 1
ATOM 753 C C . GLN A 1 94 ? 4.375 1.629 -6.809 1.00 98.06 94 GLN A C 1
ATOM 755 O O . GLN A 1 94 ? 3.685 2.370 -6.109 1.00 98.06 94 GLN A O 1
ATOM 760 N N . VAL A 1 95 ? 5.613 1.285 -6.469 1.00 98.06 95 VAL A N 1
ATOM 761 C CA . VAL A 1 95 ? 6.321 1.880 -5.335 1.00 98.06 95 VAL A CA 1
ATOM 762 C C . VAL A 1 95 ? 6.788 3.278 -5.722 1.00 98.06 95 VAL A C 1
ATOM 764 O O . VAL A 1 95 ? 7.334 3.457 -6.807 1.00 98.06 95 VAL A O 1
ATOM 767 N N . ILE A 1 96 ? 6.628 4.240 -4.811 1.00 98.31 96 ILE A N 1
ATOM 768 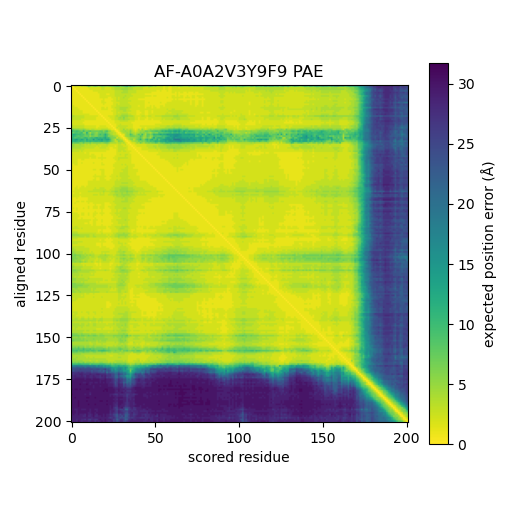C CA . ILE A 1 96 ? 7.366 5.507 -4.858 1.00 98.31 96 ILE A CA 1
ATOM 769 C C . ILE A 1 96 ? 8.630 5.326 -4.008 1.00 98.31 96 ILE A C 1
ATOM 771 O O . ILE A 1 96 ? 8.516 5.215 -2.778 1.00 98.31 96 ILE A O 1
ATOM 775 N N . PRO A 1 97 ? 9.826 5.241 -4.616 1.00 97.12 97 PRO A N 1
ATOM 776 C CA . PRO A 1 97 ? 11.045 4.978 -3.875 1.00 97.12 97 PRO A CA 1
ATOM 777 C C . PRO A 1 97 ? 11.428 6.150 -2.974 1.00 97.12 97 PRO A C 1
ATOM 779 O O . PRO A 1 97 ? 11.324 7.313 -3.359 1.00 97.12 97 PRO A O 1
ATOM 782 N N . ALA A 1 98 ? 11.924 5.833 -1.782 1.00 96.88 98 ALA A N 1
ATOM 783 C CA . ALA A 1 98 ? 12.402 6.826 -0.829 1.00 96.88 98 ALA A CA 1
ATOM 784 C C . ALA A 1 98 ? 13.802 6.464 -0.328 1.00 96.88 98 ALA A C 1
ATOM 786 O O . ALA A 1 98 ? 14.233 5.310 -0.388 1.00 96.88 98 ALA A O 1
ATOM 787 N N . GLU A 1 99 ? 14.509 7.465 0.175 1.00 96.00 99 GLU A N 1
ATOM 788 C CA . GLU A 1 99 ? 15.755 7.282 0.898 1.00 96.00 99 GLU A CA 1
ATOM 789 C C . GLU A 1 99 ? 15.436 6.916 2.350 1.00 96.00 99 GLU A C 1
ATOM 791 O O . GLU A 1 99 ? 14.749 7.650 3.068 1.00 96.00 99 GLU A O 1
ATOM 796 N N . ILE A 1 100 ? 15.908 5.747 2.773 1.00 95.25 100 ILE A N 1
ATOM 797 C CA . ILE A 1 100 ? 15.652 5.171 4.091 1.00 95.25 100 ILE A CA 1
ATOM 798 C C . ILE A 1 100 ? 16.978 4.641 4.633 1.00 95.25 100 ILE A C 1
ATOM 800 O O . ILE A 1 100 ? 17.709 3.947 3.927 1.00 95.25 100 ILE A O 1
ATOM 804 N N . ASP A 1 101 ? 17.271 4.936 5.897 1.00 93.56 101 ASP A N 1
ATOM 805 C CA . ASP A 1 101 ? 18.339 4.258 6.618 1.00 93.56 101 ASP A CA 1
ATOM 806 C C . ASP A 1 101 ? 17.818 2.901 7.102 1.00 93.56 101 ASP A C 1
ATOM 808 O O . ASP A 1 101 ? 17.028 2.812 8.045 1.00 93.56 101 ASP A O 1
ATOM 812 N N . CYS A 1 102 ? 18.248 1.822 6.448 1.00 86.75 102 CYS A N 1
ATOM 813 C CA . CYS A 1 102 ? 17.814 0.475 6.810 1.00 86.75 102 CYS A CA 1
ATOM 814 C C . CYS A 1 102 ? 18.385 -0.007 8.156 1.00 86.75 102 CYS A C 1
ATOM 816 O O . CYS A 1 102 ? 17.814 -0.917 8.759 1.00 86.75 102 CYS A O 1
ATOM 818 N N . LYS A 1 103 ? 19.496 0.572 8.638 1.00 88.44 103 LYS A N 1
ATOM 819 C CA . LYS A 1 103 ? 20.103 0.204 9.929 1.00 88.44 103 LYS A CA 1
ATOM 820 C C . LYS A 1 103 ? 19.365 0.879 11.072 1.00 88.44 103 LYS A C 1
ATOM 822 O O . LYS A 1 103 ? 18.923 0.202 11.998 1.00 88.44 103 LYS A O 1
ATOM 827 N N . GLU A 1 104 ? 19.182 2.189 10.954 1.00 92.44 104 GLU A N 1
ATOM 828 C CA . GLU A 1 104 ? 18.482 3.003 11.951 1.00 92.44 104 GLU A CA 1
ATOM 829 C C . GLU A 1 104 ? 16.957 2.904 11.824 1.00 92.44 104 GLU A C 1
ATOM 831 O O . GLU A 1 104 ? 16.224 3.382 12.688 1.00 92.44 104 GLU A O 1
ATOM 836 N N . LYS A 1 105 ? 16.466 2.249 10.762 1.00 91.75 105 LYS A N 1
ATOM 837 C CA . LYS A 1 105 ? 15.042 2.069 10.453 1.00 91.75 105 LYS A CA 1
ATOM 838 C C . LYS A 1 105 ? 14.319 3.411 10.433 1.00 91.75 105 LYS A C 1
ATOM 840 O O . LYS A 1 105 ? 13.274 3.575 11.062 1.00 91.75 105 LYS A O 1
ATOM 845 N N . CYS A 1 106 ? 14.878 4.376 9.710 1.00 94.00 106 CYS A N 1
ATOM 846 C CA . CYS A 1 106 ? 14.322 5.717 9.639 1.00 94.00 106 CYS A CA 1
ATOM 847 C C . CYS A 1 106 ? 14.217 6.213 8.196 1.00 94.00 106 CYS A C 1
ATOM 849 O O . CYS A 1 106 ? 15.090 6.004 7.358 1.00 94.00 106 CYS A O 1
ATOM 851 N N . PHE A 1 107 ? 13.108 6.882 7.898 1.00 96.81 107 PHE A N 1
ATOM 852 C CA . PHE A 1 107 ? 12.935 7.597 6.639 1.00 96.81 107 PHE A CA 1
ATOM 853 C C . PHE A 1 107 ? 13.812 8.846 6.631 1.00 96.81 107 PHE A C 1
ATOM 855 O O . PHE A 1 107 ? 13.729 9.647 7.564 1.00 96.81 107 PHE A O 1
ATOM 862 N N . ILE A 1 108 ? 14.576 9.031 5.560 1.00 97.31 108 ILE A N 1
ATOM 863 C CA . ILE A 1 108 ? 15.418 10.208 5.359 1.00 97.31 108 ILE A CA 1
ATOM 864 C C . ILE A 1 108 ? 14.669 11.214 4.487 1.00 97.31 108 ILE A C 1
ATOM 866 O O . ILE A 1 108 ? 14.368 12.322 4.931 1.00 97.31 108 ILE A O 1
ATOM 870 N N . SER A 1 109 ? 14.341 10.831 3.253 1.00 96.94 109 SER A N 1
ATOM 871 C CA . SER A 1 109 ? 13.750 11.744 2.277 1.00 96.94 109 SER A CA 1
ATOM 872 C C . SER A 1 109 ? 12.986 11.003 1.177 1.00 96.94 109 SER A C 1
ATOM 874 O O . SER A 1 109 ? 13.197 9.817 0.939 1.00 96.94 109 SER A O 1
ATOM 876 N N . CYS A 1 110 ? 12.089 11.703 0.482 1.00 96.88 110 CYS A N 1
ATOM 877 C CA . CYS A 1 110 ? 11.493 11.239 -0.770 1.00 96.88 110 CYS A CA 1
ATOM 878 C C . CYS A 1 110 ? 11.778 12.298 -1.831 1.00 96.88 110 CYS A C 1
ATOM 880 O O . CYS A 1 110 ? 11.360 13.444 -1.669 1.00 96.88 110 CYS A O 1
ATOM 882 N N . GLY A 1 111 ? 12.523 11.929 -2.875 1.00 94.69 111 GLY A N 1
ATOM 883 C CA . GLY A 1 111 ? 12.988 12.881 -3.887 1.00 94.69 111 GLY A CA 1
ATOM 884 C C . GLY A 1 111 ? 11.872 13.390 -4.799 1.00 94.69 111 GLY A C 1
ATOM 885 O O . GLY A 1 111 ? 11.855 14.566 -5.145 1.00 94.69 111 GLY A O 1
ATOM 886 N N . THR A 1 112 ? 10.928 12.519 -5.156 1.00 96.56 112 THR A N 1
ATOM 887 C CA . THR A 1 112 ? 9.777 12.849 -6.005 1.00 96.56 112 THR A CA 1
ATOM 888 C C . THR A 1 112 ? 8.580 11.967 -5.651 1.00 96.56 112 THR A C 1
ATOM 890 O O . THR A 1 112 ? 8.749 10.875 -5.112 1.00 96.56 112 THR A O 1
ATOM 893 N N . MET A 1 113 ? 7.375 12.459 -5.934 1.00 97.25 113 MET A N 1
ATOM 894 C CA . MET A 1 113 ? 6.131 11.677 -5.935 1.00 97.25 113 MET A CA 1
ATOM 895 C C . MET A 1 113 ? 5.621 11.429 -7.363 1.00 97.25 113 MET A C 1
ATOM 897 O O . MET A 1 113 ? 4.591 10.783 -7.531 1.00 97.25 113 MET A O 1
ATOM 901 N N . ASP A 1 114 ? 6.308 11.973 -8.369 1.00 96.88 114 ASP A N 1
ATOM 902 C CA . ASP A 1 114 ? 5.954 11.837 -9.775 1.00 96.88 114 ASP A CA 1
ATOM 903 C C . ASP A 1 114 ? 6.686 10.637 -10.377 1.00 96.88 114 ASP A C 1
ATOM 905 O O . ASP A 1 114 ? 7.912 10.538 -10.298 1.00 96.88 114 ASP A O 1
ATOM 909 N N . PHE A 1 115 ? 5.935 9.719 -10.983 1.00 96.56 115 PHE A N 1
ATOM 910 C CA . PHE A 1 115 ? 6.503 8.549 -11.638 1.00 96.56 115 PHE A CA 1
ATOM 911 C C . PHE A 1 115 ? 7.381 8.906 -12.839 1.00 96.56 115 PHE A C 1
ATOM 913 O O . PHE A 1 115 ? 8.299 8.145 -13.141 1.00 96.56 115 PHE A O 1
ATOM 920 N N . GLU A 1 116 ? 7.157 10.045 -13.496 1.00 95.69 116 GLU A N 1
ATOM 921 C CA . GLU A 1 116 ? 7.990 10.489 -14.621 1.00 95.69 116 GLU A CA 1
ATOM 922 C C . GLU A 1 116 ? 9.426 10.829 -14.186 1.00 95.69 116 GLU A C 1
ATOM 924 O O . GLU A 1 116 ? 10.368 10.644 -14.959 1.00 95.69 116 GLU A O 1
ATOM 929 N N . ASP A 1 117 ? 9.604 11.238 -12.927 1.00 96.69 117 ASP A N 1
ATOM 930 C CA . ASP A 1 117 ? 10.901 11.600 -12.348 1.00 96.69 117 ASP A CA 1
ATOM 931 C C . ASP A 1 117 ? 11.617 10.415 -11.672 1.00 96.69 117 ASP A C 1
ATOM 933 O O . ASP A 1 117 ? 12.785 10.526 -11.281 1.00 96.69 117 ASP A O 1
ATOM 937 N N . ILE A 1 118 ? 10.941 9.274 -11.494 1.00 95.88 118 ILE A N 1
ATOM 938 C CA . ILE A 1 118 ? 11.545 8.087 -10.877 1.00 95.88 118 ILE A CA 1
ATOM 939 C C . ILE A 1 118 ? 12.448 7.386 -11.906 1.00 95.88 118 ILE A C 1
ATOM 941 O O . ILE A 1 118 ? 11.984 7.057 -13.001 1.00 95.88 118 ILE A O 1
ATOM 945 N N . PRO A 1 119 ? 13.714 7.068 -11.559 1.00 92.88 119 PRO A N 1
ATOM 946 C CA . PRO A 1 119 ? 14.613 6.316 -12.429 1.00 92.88 119 PRO A CA 1
ATOM 947 C C . PRO A 1 119 ? 13.983 5.024 -12.965 1.00 92.88 119 PRO A C 1
ATOM 949 O O . PRO A 1 119 ? 13.378 4.257 -12.215 1.00 92.88 119 PRO A O 1
ATOM 952 N N . ALA A 1 120 ? 14.142 4.765 -14.266 1.00 90.19 120 ALA A N 1
ATOM 953 C CA . ALA A 1 120 ? 13.490 3.646 -14.954 1.00 90.19 120 ALA A CA 1
ATOM 954 C C . ALA A 1 120 ? 13.860 2.259 -14.391 1.00 90.19 120 ALA A C 1
ATOM 956 O O . ALA A 1 120 ? 13.077 1.323 -14.502 1.00 90.19 120 ALA A O 1
ATOM 957 N N . ASP A 1 121 ? 15.029 2.125 -13.765 1.00 89.62 121 ASP A N 1
ATOM 958 C CA . ASP A 1 121 ? 15.489 0.903 -13.096 1.00 89.62 121 ASP A CA 1
ATOM 959 C C . ASP A 1 121 ? 14.834 0.665 -11.723 1.00 89.62 121 ASP A C 1
ATOM 961 O O . ASP A 1 121 ? 14.966 -0.421 -11.167 1.00 89.62 121 ASP A O 1
ATOM 965 N N . ARG A 1 122 ? 14.095 1.648 -11.192 1.00 92.25 122 ARG A N 1
ATOM 966 C CA . ARG A 1 122 ? 13.290 1.541 -9.961 1.00 92.25 122 ARG A CA 1
ATOM 967 C C . ARG A 1 122 ? 11.795 1.749 -10.206 1.00 92.25 122 ARG A C 1
ATOM 969 O O . ARG A 1 122 ? 10.977 1.329 -9.388 1.00 92.25 122 ARG A O 1
ATOM 976 N N . ASN A 1 123 ? 11.424 2.368 -11.326 1.00 94.31 123 ASN A N 1
ATOM 977 C CA . ASN A 1 123 ? 10.042 2.588 -11.745 1.00 94.31 123 ASN A CA 1
ATOM 978 C C . ASN A 1 123 ? 9.458 1.341 -12.430 1.00 94.31 123 ASN A C 1
ATOM 980 O O . ASN A 1 123 ? 9.170 1.331 -13.628 1.00 94.31 123 ASN A O 1
ATOM 984 N N . VAL A 1 124 ? 9.295 0.266 -11.659 1.00 95.00 124 VAL A N 1
ATOM 985 C CA . VAL A 1 124 ? 8.894 -1.041 -12.190 1.00 95.00 124 VAL A CA 1
ATOM 986 C C . VAL A 1 124 ? 7.547 -1.527 -11.665 1.00 95.00 124 VAL A C 1
ATOM 988 O O . VAL A 1 124 ? 7.079 -1.141 -10.592 1.00 95.00 124 VAL A O 1
ATOM 991 N N . LYS A 1 125 ? 6.933 -2.426 -12.438 1.00 96.38 125 LYS A N 1
ATOM 992 C CA . LYS A 1 125 ? 5.730 -3.165 -12.057 1.00 96.38 125 LYS A CA 1
ATOM 993 C C . LYS A 1 125 ? 6.139 -4.437 -11.316 1.00 96.38 125 LYS A C 1
ATOM 995 O O . LYS A 1 125 ? 6.748 -5.338 -11.891 1.00 96.38 125 LYS A O 1
ATOM 1000 N N . GLU A 1 126 ? 5.772 -4.518 -10.046 1.00 96.44 126 GLU A N 1
ATOM 1001 C CA . GLU A 1 126 ? 5.982 -5.692 -9.198 1.00 96.44 126 GLU A CA 1
ATOM 1002 C C . GLU A 1 126 ? 4.634 -6.252 -8.744 1.00 96.44 126 GLU A C 1
ATOM 1004 O O . GLU A 1 126 ? 3.645 -5.527 -8.655 1.00 96.44 126 GLU A O 1
ATOM 1009 N N . LEU A 1 127 ? 4.569 -7.550 -8.446 1.00 96.31 127 LEU A N 1
ATOM 1010 C CA . LEU A 1 127 ? 3.320 -8.246 -8.126 1.00 96.31 127 LEU A CA 1
ATOM 1011 C C . LEU A 1 127 ? 2.622 -7.648 -6.889 1.00 96.31 127 LEU A C 1
ATOM 1013 O O . LEU A 1 127 ? 1.403 -7.747 -6.757 1.00 96.31 127 LEU A O 1
ATOM 1017 N N . ILE A 1 128 ? 3.366 -6.939 -6.032 1.00 97.31 128 ILE A N 1
ATOM 1018 C CA . ILE A 1 128 ? 2.820 -6.121 -4.937 1.00 97.31 128 ILE A CA 1
ATOM 1019 C C . ILE A 1 128 ? 1.810 -5.076 -5.377 1.00 97.31 128 ILE A C 1
ATOM 1021 O O . ILE A 1 128 ? 0.931 -4.726 -4.593 1.00 97.31 128 ILE A O 1
ATOM 1025 N N . GLY A 1 129 ? 1.889 -4.610 -6.622 1.00 97.94 129 GLY A N 1
ATOM 1026 C CA . GLY A 1 129 ? 0.898 -3.712 -7.193 1.00 97.94 129 GLY A CA 1
ATOM 1027 C C . GLY A 1 129 ? -0.502 -4.315 -7.218 1.00 97.94 129 GLY A C 1
ATOM 1028 O O . GLY A 1 129 ? -1.470 -3.568 -7.284 1.00 97.94 129 GLY A O 1
ATOM 1029 N N . TYR A 1 130 ? -0.641 -5.641 -7.088 1.00 98.25 130 TYR A N 1
ATOM 1030 C CA . TYR A 1 130 ? -1.945 -6.292 -6.980 1.00 98.25 130 TYR A CA 1
ATOM 1031 C C . TYR A 1 130 ? -2.485 -6.426 -5.546 1.00 98.25 130 TYR A C 1
ATOM 1033 O O . TYR A 1 130 ? -3.658 -6.754 -5.360 1.00 98.25 130 TYR A O 1
ATOM 1041 N N . ILE A 1 131 ? -1.673 -6.152 -4.519 1.00 98.25 131 ILE A N 1
ATOM 1042 C CA . ILE A 1 131 ? -2.083 -6.269 -3.109 1.00 98.25 131 ILE A CA 1
ATOM 1043 C C . ILE A 1 131 ? -3.267 -5.361 -2.740 1.00 98.25 131 ILE A C 1
ATOM 1045 O O . ILE A 1 131 ? -4.114 -5.831 -1.978 1.00 98.25 131 ILE A O 1
ATOM 1049 N N . PRO A 1 132 ? -3.423 -4.133 -3.278 1.00 98.69 132 PRO A N 1
ATOM 1050 C CA . PRO A 1 132 ? -4.618 -3.331 -3.021 1.00 98.69 132 PRO A CA 1
ATOM 1051 C C . PRO A 1 132 ? -5.936 -4.097 -3.249 1.00 98.69 132 PRO A C 1
ATOM 1053 O O . PRO A 1 132 ? -6.858 -4.002 -2.433 1.00 98.69 132 PRO A O 1
ATOM 1056 N N . TRP A 1 133 ? -6.026 -4.928 -4.298 1.00 98.50 133 TRP A N 1
ATOM 1057 C CA . TRP A 1 133 ? -7.234 -5.720 -4.571 1.00 98.50 133 TRP A CA 1
ATOM 1058 C C . TRP A 1 133 ? -7.500 -6.813 -3.538 1.00 98.50 133 TRP A C 1
ATOM 1060 O O . TRP A 1 133 ? -8.663 -7.142 -3.314 1.00 98.50 133 TRP A O 1
ATOM 1070 N N . TYR A 1 134 ? -6.477 -7.329 -2.850 1.00 98.19 134 TYR A N 1
ATOM 1071 C CA . TYR A 1 134 ? -6.664 -8.323 -1.785 1.00 98.19 134 TYR A CA 1
ATOM 1072 C C . TYR A 1 134 ? -7.593 -7.804 -0.673 1.00 98.19 134 TYR A C 1
ATOM 1074 O O . TYR A 1 134 ? -8.339 -8.569 -0.064 1.00 98.19 134 TYR A O 1
ATOM 1082 N N . PHE A 1 135 ? -7.594 -6.489 -0.444 1.00 98.38 135 PHE A N 1
ATOM 1083 C CA . PHE A 1 135 ? -8.390 -5.840 0.598 1.00 98.38 135 PHE A CA 1
ATOM 1084 C C . PHE A 1 135 ? -9.603 -5.071 0.065 1.00 98.38 135 PHE A C 1
ATOM 1086 O O . PHE A 1 135 ? -10.282 -4.409 0.848 1.00 98.38 135 PHE A O 1
ATOM 1093 N N . ASN A 1 136 ? -9.915 -5.184 -1.232 1.00 98.00 136 ASN A N 1
ATOM 1094 C CA . ASN A 1 136 ? -10.927 -4.368 -1.916 1.00 98.00 136 ASN A CA 1
ATOM 1095 C C . ASN A 1 136 ? -10.670 -2.856 -1.760 1.00 98.00 136 ASN A C 1
ATOM 1097 O O . ASN A 1 136 ? -11.608 -2.088 -1.550 1.00 98.00 136 ASN A O 1
ATOM 1101 N N . LEU A 1 137 ? -9.397 -2.442 -1.806 1.00 98.50 137 LEU A N 1
ATOM 1102 C CA . LEU A 1 137 ? -9.010 -1.037 -1.670 1.00 98.50 137 LEU A CA 1
ATOM 1103 C C . LEU A 1 137 ? -9.372 -0.213 -2.918 1.00 98.50 137 LEU A C 1
ATOM 1105 O O . LEU A 1 137 ? -9.992 0.834 -2.730 1.00 98.50 137 LEU A O 1
ATOM 1109 N N . PRO A 1 138 ? -9.015 -0.620 -4.157 1.00 98.50 138 PRO A N 1
ATOM 1110 C CA . PRO A 1 138 ? -9.270 0.205 -5.334 1.00 98.50 138 PRO A CA 1
ATOM 1111 C C . PRO A 1 138 ? -10.763 0.320 -5.659 1.00 98.50 138 PRO A C 1
ATOM 1113 O O . PRO A 1 138 ? -11.497 -0.667 -5.600 1.00 98.50 138 PRO A O 1
ATOM 1116 N N . ASP A 1 139 ? -11.185 1.516 -6.060 1.00 98.44 139 ASP A N 1
ATOM 1117 C CA . ASP A 1 139 ? -12.471 1.784 -6.700 1.00 98.44 139 ASP A CA 1
ATOM 1118 C C . ASP A 1 139 ? -12.524 1.191 -8.121 1.00 98.44 139 ASP A C 1
ATOM 1120 O O . ASP A 1 139 ? -11.577 0.572 -8.611 1.00 98.44 139 ASP A O 1
ATOM 1124 N N . ALA A 1 140 ? -13.645 1.379 -8.817 1.00 97.75 140 ALA A N 1
ATOM 1125 C CA . ALA A 1 140 ? -13.697 1.085 -10.245 1.00 97.75 140 ALA A CA 1
ATOM 1126 C C . ALA A 1 140 ? -12.777 2.041 -11.031 1.00 97.75 140 ALA A C 1
ATOM 1128 O O . ALA A 1 140 ? -12.687 3.226 -10.709 1.00 97.75 140 ALA A O 1
ATOM 1129 N N . GLY A 1 141 ? -12.133 1.544 -12.088 1.00 97.31 141 GLY A N 1
ATOM 1130 C CA . GLY A 1 141 ? -11.254 2.315 -12.980 1.00 97.31 141 GLY A CA 1
ATOM 1131 C C . GLY A 1 141 ? -9.774 1.916 -12.937 1.00 97.31 141 GLY A C 1
ATOM 1132 O O . GLY A 1 141 ? -9.008 2.327 -13.809 1.00 97.31 141 GLY A O 1
ATOM 1133 N N . TYR A 1 142 ? -9.364 1.090 -11.970 1.00 98.00 142 TYR A N 1
ATOM 1134 C CA . TYR A 1 142 ? -7.983 0.603 -11.833 1.00 98.00 142 TYR A CA 1
ATOM 1135 C C . TYR A 1 142 ? -7.746 -0.753 -12.526 1.00 98.00 142 TYR A C 1
ATOM 1137 O O . TYR A 1 142 ? -6.653 -1.316 -12.473 1.00 98.00 142 TYR A O 1
ATOM 1145 N N . GLU A 1 143 ? -8.750 -1.305 -13.212 1.00 96.94 143 GLU A N 1
ATOM 1146 C CA . GLU A 1 143 ? -8.738 -2.669 -13.760 1.00 96.94 143 GLU A CA 1
ATOM 1147 C C . GLU A 1 143 ? -7.701 -2.865 -14.871 1.00 96.94 143 GLU A C 1
ATOM 1149 O O . GLU A 1 143 ? -7.313 -4.001 -15.155 1.00 96.94 143 GLU A O 1
ATOM 1154 N N . LYS A 1 144 ? -7.204 -1.772 -15.471 1.00 97.06 144 LYS A N 1
ATOM 1155 C CA . LYS A 1 144 ? -6.151 -1.807 -16.497 1.00 97.06 144 LYS A CA 1
ATOM 1156 C C . LYS A 1 144 ? -4.910 -2.576 -16.027 1.00 97.06 144 LYS A C 1
ATOM 1158 O O . LYS A 1 144 ? -4.273 -3.224 -16.852 1.00 97.06 144 LYS A O 1
ATOM 1163 N N . ALA A 1 145 ? -4.623 -2.601 -14.725 1.00 97.44 145 ALA A N 1
ATOM 1164 C CA . ALA A 1 145 ? -3.507 -3.364 -14.170 1.00 97.44 145 ALA A CA 1
ATOM 1165 C C . ALA A 1 145 ? -3.577 -4.866 -14.499 1.00 97.44 145 ALA A C 1
ATOM 1167 O O . ALA A 1 145 ? -2.556 -5.481 -14.798 1.00 97.44 145 ALA A O 1
ATOM 1168 N N . PHE A 1 146 ? -4.773 -5.466 -14.529 1.00 97.31 146 PHE A N 1
ATOM 1169 C CA . PHE A 1 146 ? -4.934 -6.898 -14.816 1.00 97.31 146 PHE A CA 1
ATOM 1170 C C . PHE A 1 146 ? -4.576 -7.283 -16.255 1.00 97.31 146 PHE A C 1
ATOM 1172 O O . PHE A 1 146 ? -4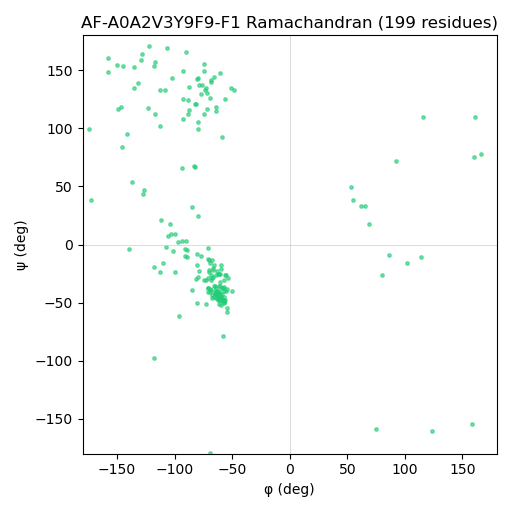.365 -8.468 -16.527 1.00 97.31 146 PHE A O 1
ATOM 1179 N N . TYR A 1 147 ? -4.435 -6.304 -17.158 1.00 95.88 147 TYR A N 1
ATOM 1180 C CA . TYR A 1 147 ? -3.891 -6.532 -18.495 1.00 95.88 147 TYR A CA 1
ATOM 1181 C C . TYR A 1 147 ? -2.517 -7.211 -18.437 1.00 95.88 147 TYR A C 1
ATOM 1183 O O . TYR A 1 147 ? -2.247 -8.094 -19.244 1.00 95.88 147 TYR A O 1
ATOM 1191 N N . TYR A 1 148 ? -1.669 -6.849 -17.469 1.00 96.56 148 TYR A N 1
ATOM 1192 C CA . TYR A 1 148 ? -0.314 -7.392 -17.348 1.00 96.56 148 TYR A CA 1
ATOM 1193 C C . TYR A 1 148 ? -0.284 -8.780 -16.690 1.00 96.56 148 TYR A C 1
ATOM 1195 O O . TYR A 1 148 ? 0.612 -9.576 -16.961 1.00 96.56 148 TYR A O 1
ATOM 1203 N N . LEU A 1 149 ? -1.250 -9.102 -15.823 1.00 95.19 149 LEU A N 1
ATOM 1204 C CA . LEU A 1 149 ? -1.204 -10.304 -14.978 1.00 95.19 149 LEU A CA 1
ATOM 1205 C C . LEU A 1 149 ? -1.165 -11.610 -15.786 1.00 95.19 149 LEU A C 1
ATOM 1207 O O . LEU A 1 149 ? -0.527 -12.580 -15.389 1.00 95.19 149 LEU A O 1
ATOM 1211 N N . THR A 1 150 ? -1.861 -11.630 -16.922 1.00 91.38 150 THR A N 1
ATOM 1212 C CA . THR A 1 150 ? -2.104 -12.838 -17.730 1.00 91.38 150 THR A CA 1
ATOM 1213 C C . THR A 1 150 ? -1.169 -12.972 -18.932 1.00 91.38 150 THR A C 1
ATOM 1215 O O . THR A 1 150 ? -1.374 -13.837 -19.781 1.00 91.38 150 THR A O 1
ATOM 1218 N N . ARG A 1 151 ? -0.139 -12.124 -19.021 1.00 94.94 151 ARG A N 1
ATOM 1219 C CA . ARG A 1 151 ? 0.752 -12.031 -20.182 1.00 94.94 151 ARG A CA 1
ATOM 1220 C C . ARG A 1 151 ? 2.130 -12.588 -19.871 1.00 94.94 151 ARG A C 1
ATOM 1222 O O . ARG A 1 151 ? 2.713 -12.253 -18.839 1.00 94.94 151 ARG A O 1
ATOM 1229 N N . GLU A 1 152 ? 2.656 -13.425 -20.764 1.00 94.12 152 GLU A N 1
ATOM 1230 C CA . GLU A 1 152 ? 3.958 -14.079 -20.570 1.00 94.12 152 GLU A CA 1
ATOM 1231 C C . GLU A 1 152 ? 5.126 -13.091 -20.610 1.00 94.12 152 GLU A C 1
ATOM 1233 O O . GLU A 1 152 ? 6.161 -13.298 -19.977 1.00 94.12 152 GLU A O 1
ATOM 1238 N N . GLU A 1 153 ? 4.965 -11.999 -21.356 1.00 93.50 153 GLU A N 1
ATOM 1239 C CA . GLU A 1 153 ? 5.902 -10.885 -21.403 1.00 93.50 153 GLU A CA 1
ATOM 1240 C C . GLU A 1 153 ? 5.939 -10.045 -20.123 1.00 93.50 153 GLU A C 1
ATOM 1242 O O . GLU A 1 153 ? 6.893 -9.290 -19.959 1.00 93.50 153 GLU A O 1
ATOM 1247 N N . ASN A 1 154 ? 4.966 -10.214 -19.221 1.00 95.19 154 ASN A N 1
ATOM 1248 C CA . ASN A 1 154 ? 4.882 -9.499 -17.953 1.00 95.19 154 ASN A CA 1
ATOM 1249 C C . ASN A 1 154 ? 4.973 -10.478 -16.771 1.00 95.19 154 ASN A C 1
ATOM 1251 O O . ASN A 1 154 ? 6.075 -10.870 -16.385 1.00 95.19 154 ASN A O 1
ATOM 1255 N N . PHE A 1 155 ? 3.833 -10.874 -16.193 1.00 96.12 155 PHE A N 1
ATOM 1256 C CA . PHE A 1 155 ? 3.785 -11.654 -14.955 1.00 96.12 155 PHE A CA 1
ATOM 1257 C C . PHE A 1 155 ? 3.569 -13.155 -15.163 1.00 96.12 155 PHE A C 1
ATOM 1259 O O . PHE A 1 155 ? 3.946 -13.927 -14.286 1.00 96.12 155 PHE A O 1
ATOM 1266 N N . LEU A 1 156 ? 2.990 -13.615 -16.276 1.00 95.56 156 LEU A N 1
ATOM 1267 C CA . LEU A 1 156 ? 2.680 -15.038 -16.443 1.00 95.56 156 LEU A CA 1
ATOM 1268 C C . LEU A 1 156 ? 3.957 -15.848 -16.732 1.00 95.56 156 LEU A C 1
ATOM 1270 O O . LEU A 1 156 ? 4.600 -15.712 -17.768 1.00 95.56 156 LEU A O 1
ATOM 1274 N N . GLY A 1 157 ? 4.357 -16.705 -15.799 1.00 93.25 157 GLY A N 1
ATOM 1275 C CA . GLY A 1 157 ? 5.443 -17.668 -15.961 1.00 93.25 157 GLY A CA 1
ATOM 1276 C C . GLY A 1 157 ? 4.925 -19.099 -16.107 1.00 93.25 157 GLY A C 1
ATOM 1277 O O . GLY A 1 157 ? 3.764 -19.400 -15.839 1.00 93.25 157 GLY A O 1
ATOM 1278 N N . LYS A 1 158 ? 5.821 -20.023 -16.477 1.00 91.69 158 LYS A N 1
ATOM 1279 C CA . LYS A 1 158 ? 5.488 -21.454 -16.623 1.00 91.69 158 LYS A CA 1
ATOM 1280 C C . LYS A 1 158 ? 4.992 -22.096 -15.321 1.00 91.69 158 LYS A C 1
ATOM 1282 O O . LYS A 1 158 ? 4.183 -23.014 -15.368 1.00 91.69 158 LYS A O 1
ATOM 1287 N N . ALA A 1 159 ? 5.499 -21.627 -14.179 1.00 92.88 159 ALA A N 1
ATOM 1288 C CA . ALA A 1 159 ? 5.204 -22.160 -12.847 1.00 92.88 159 ALA A CA 1
ATOM 1289 C C . ALA A 1 159 ? 4.213 -21.294 -12.042 1.00 92.88 159 ALA A C 1
ATOM 1291 O O . ALA A 1 159 ? 4.025 -21.526 -10.852 1.00 92.88 159 ALA A O 1
ATOM 1292 N N . GLY A 1 160 ? 3.590 -20.292 -12.669 1.00 93.31 160 GLY A N 1
ATOM 1293 C CA . GLY A 1 160 ? 2.734 -19.316 -11.998 1.00 93.31 160 GLY A CA 1
ATOM 1294 C C . GLY A 1 160 ? 3.200 -17.887 -12.238 1.00 93.31 160 GLY A C 1
ATOM 1295 O O . GLY A 1 160 ? 3.912 -17.604 -13.199 1.00 93.31 160 GLY A O 1
ATOM 1296 N N . LEU A 1 161 ? 2.767 -16.974 -11.375 1.00 95.25 161 LEU A N 1
ATOM 1297 C CA . LEU A 1 161 ? 3.049 -15.551 -11.524 1.00 95.25 161 LEU A CA 1
ATOM 1298 C C . LEU A 1 161 ? 4.471 -15.207 -11.062 1.00 95.25 161 LEU A C 1
ATOM 1300 O O . LEU A 1 161 ? 4.925 -15.665 -10.015 1.00 95.25 161 LEU A O 1
ATOM 1304 N N . ARG A 1 162 ? 5.155 -14.369 -11.837 1.00 94.44 162 ARG A N 1
ATOM 1305 C CA . ARG A 1 162 ? 6.439 -13.751 -11.494 1.00 94.44 162 ARG A CA 1
ATOM 1306 C C . ARG A 1 162 ? 6.224 -12.646 -10.459 1.00 94.44 162 ARG A C 1
ATOM 1308 O O . ARG A 1 162 ? 5.154 -12.047 -10.391 1.00 94.44 162 ARG A O 1
ATOM 1315 N N . THR A 1 163 ? 7.258 -12.345 -9.680 1.00 92.81 163 THR A N 1
ATOM 1316 C CA . THR A 1 163 ? 7.235 -11.255 -8.690 1.00 92.81 163 THR A CA 1
ATOM 1317 C C . THR A 1 163 ? 7.440 -9.876 -9.316 1.00 92.81 163 THR A C 1
ATOM 1319 O O . THR A 1 163 ? 6.990 -8.886 -8.749 1.00 92.81 163 THR A O 1
ATOM 1322 N N . ALA A 1 164 ? 8.054 -9.805 -10.496 1.00 93.69 164 ALA A N 1
ATOM 1323 C CA . ALA A 1 164 ? 8.276 -8.581 -11.256 1.00 93.69 164 ALA A CA 1
ATOM 1324 C C . ALA A 1 164 ? 7.936 -8.781 -12.737 1.00 93.69 164 ALA A C 1
ATOM 1326 O O . ALA A 1 164 ? 8.020 -9.894 -13.265 1.00 93.69 164 ALA A O 1
ATOM 1327 N N . ASP A 1 165 ? 7.555 -7.692 -13.397 1.00 93.06 165 ASP A N 1
ATOM 1328 C CA . ASP A 1 165 ? 7.282 -7.644 -14.828 1.00 93.06 165 ASP A CA 1
ATOM 1329 C C . ASP A 1 165 ? 8.550 -7.948 -15.644 1.00 93.06 165 ASP A C 1
ATOM 1331 O O . ASP A 1 165 ? 9.539 -7.214 -15.590 1.00 93.06 165 ASP A O 1
ATOM 1335 N N . ARG A 1 166 ? 8.510 -9.031 -16.430 1.00 90.75 166 ARG A N 1
ATOM 1336 C CA . ARG A 1 166 ? 9.643 -9.507 -17.237 1.00 90.75 166 ARG A CA 1
ATOM 1337 C C . ARG A 1 166 ? 10.103 -8.503 -18.299 1.00 90.75 166 ARG A C 1
ATOM 1339 O O . ARG A 1 166 ? 11.259 -8.562 -18.711 1.00 90.75 166 ARG A O 1
ATOM 1346 N N . SER A 1 167 ? 9.234 -7.604 -18.759 1.00 86.56 167 SER A N 1
ATOM 1347 C CA . SER A 1 167 ? 9.584 -6.614 -19.786 1.00 86.56 167 SER A CA 1
ATOM 1348 C C . SER A 1 167 ? 10.541 -5.523 -19.281 1.00 86.56 167 SER A C 1
ATOM 1350 O O . SER A 1 167 ? 11.111 -4.794 -20.092 1.00 86.56 167 SER A O 1
ATOM 1352 N N . GLN A 1 168 ? 10.749 -5.428 -17.962 1.00 78.25 168 GLN A N 1
ATOM 1353 C CA . GLN A 1 168 ? 11.558 -4.386 -17.337 1.00 78.25 168 GLN A CA 1
ATOM 1354 C C . GLN A 1 168 ? 13.068 -4.678 -17.424 1.00 78.25 168 GLN A C 1
ATOM 1356 O O . GLN A 1 168 ? 13.498 -5.827 -17.244 1.00 78.25 168 GLN A O 1
ATOM 1361 N N . PRO A 1 169 ? 13.909 -3.646 -17.629 1.00 64.25 169 PRO A N 1
ATOM 1362 C CA . PRO A 1 169 ? 15.356 -3.780 -17.501 1.00 64.25 169 PRO A CA 1
ATOM 1363 C C . PRO A 1 169 ? 15.726 -4.311 -16.104 1.00 64.25 169 PRO A C 1
ATOM 1365 O O . PRO A 1 169 ? 15.326 -3.743 -15.097 1.00 64.25 169 PRO A O 1
ATOM 1368 N N . GLY A 1 170 ? 16.475 -5.417 -16.036 1.00 59.50 170 GLY A N 1
ATOM 1369 C CA . GLY A 1 170 ? 16.910 -6.037 -14.772 1.00 59.50 170 GLY A CA 1
ATOM 1370 C C . GLY A 1 170 ? 16.114 -7.273 -14.326 1.00 59.50 170 GLY A C 1
ATOM 1371 O O . GLY A 1 170 ? 16.637 -8.075 -13.553 1.00 59.50 170 GLY A O 1
ATOM 1372 N N . ALA A 1 171 ? 14.922 -7.525 -14.882 1.00 56.88 171 ALA A N 1
ATOM 1373 C CA . ALA A 1 171 ? 14.099 -8.690 -14.522 1.00 56.88 171 ALA A CA 1
ATOM 1374 C C . ALA A 1 171 ? 14.720 -10.050 -14.921 1.00 56.88 171 ALA A C 1
ATOM 1376 O O . ALA A 1 171 ? 14.382 -11.082 -14.351 1.00 56.88 171 ALA A O 1
ATOM 1377 N N . ALA A 1 172 ? 15.664 -10.067 -15.870 1.00 47.16 172 ALA A N 1
ATOM 1378 C CA . ALA A 1 172 ? 16.336 -11.286 -16.335 1.00 47.16 172 ALA A CA 1
ATOM 1379 C C . ALA A 1 172 ? 17.289 -11.921 -15.295 1.00 47.16 172 ALA A C 1
ATOM 1381 O O . ALA A 1 172 ? 17.674 -13.078 -15.448 1.00 47.16 172 ALA A O 1
ATOM 1382 N N . GLY A 1 173 ? 17.680 -11.187 -14.245 1.00 43.19 173 GLY A N 1
ATOM 1383 C CA . GLY A 1 173 ? 18.614 -11.671 -13.221 1.00 43.19 173 GLY A CA 1
ATOM 1384 C C . GLY A 1 173 ? 17.992 -12.571 -12.146 1.00 43.19 173 GLY A C 1
ATOM 1385 O O . GLY A 1 173 ? 18.724 -13.287 -11.468 1.00 43.19 173 GLY A O 1
ATOM 1386 N N . SER A 1 174 ? 16.663 -12.571 -11.990 1.00 41.97 174 SER A N 1
ATOM 1387 C CA . SER A 1 174 ? 15.963 -13.323 -10.932 1.00 41.97 174 SER A CA 1
ATOM 1388 C C . SER A 1 174 ? 15.540 -14.741 -11.343 1.00 41.97 174 SER A C 1
ATOM 1390 O O . SER A 1 174 ? 15.051 -15.501 -10.511 1.00 41.97 174 SER A O 1
ATOM 1392 N N . GLU A 1 175 ? 15.768 -15.133 -12.603 1.00 42.44 175 GLU A N 1
ATOM 1393 C CA . GLU A 1 175 ? 15.393 -16.448 -13.155 1.00 42.44 175 GLU A CA 1
ATOM 1394 C C . GLU A 1 175 ? 16.560 -17.465 -13.143 1.00 42.44 175 GLU A C 1
ATOM 1396 O O . GLU A 1 175 ? 16.402 -18.609 -13.560 1.00 42.44 175 GLU A O 1
ATOM 1401 N N . ALA A 1 176 ? 17.738 -17.094 -12.623 1.00 35.28 176 ALA A N 1
ATOM 1402 C CA . ALA A 1 176 ? 18.950 -17.926 -12.633 1.00 35.28 176 ALA A CA 1
ATOM 1403 C C . ALA A 1 176 ? 19.004 -19.032 -11.549 1.00 35.28 176 ALA A C 1
ATOM 1405 O O . ALA A 1 176 ? 20.087 -19.486 -11.179 1.00 35.28 176 ALA A O 1
ATOM 1406 N N . ALA A 1 177 ? 17.855 -19.491 -11.051 1.00 32.94 177 ALA A N 1
ATOM 1407 C CA . ALA A 1 177 ? 17.752 -20.594 -10.092 1.00 32.94 177 ALA A CA 1
ATOM 1408 C C . ALA A 1 177 ? 16.793 -21.695 -10.582 1.00 32.94 177 ALA A C 1
ATOM 1410 O O . ALA A 1 177 ? 15.952 -22.173 -9.830 1.00 32.94 177 ALA A O 1
ATOM 1411 N N . ASP A 1 178 ? 16.925 -22.112 -11.844 1.00 34.06 178 ASP A N 1
ATOM 1412 C CA . ASP A 1 178 ? 16.348 -23.368 -12.339 1.00 34.06 178 ASP A CA 1
ATOM 1413 C C . ASP A 1 178 ? 17.491 -24.343 -12.696 1.00 34.06 178 ASP A C 1
ATOM 1415 O O . ASP A 1 178 ? 18.153 -24.168 -13.726 1.00 34.06 178 ASP A O 1
ATOM 1419 N N . PRO A 1 179 ? 17.812 -25.348 -11.854 1.00 38.16 179 PRO A N 1
ATOM 1420 C CA . PRO A 1 179 ? 18.877 -26.302 -12.130 1.00 38.16 179 PRO A CA 1
ATOM 1421 C C . PRO A 1 179 ? 18.336 -27.410 -13.047 1.00 38.16 179 PRO A C 1
ATOM 1423 O O . PRO A 1 179 ? 18.195 -28.565 -12.653 1.00 38.16 179 PRO A O 1
ATOM 1426 N N . GLY A 1 180 ? 18.014 -27.046 -14.288 1.00 35.56 180 GLY A N 1
ATOM 1427 C CA . GLY A 1 180 ? 17.446 -27.933 -15.305 1.00 35.56 180 GLY A CA 1
ATOM 1428 C C . GLY A 1 180 ? 18.424 -28.382 -16.395 1.00 35.56 180 GLY A C 1
ATOM 1429 O O . GLY A 1 180 ? 17.987 -28.813 -17.459 1.00 35.56 180 GLY A O 1
ATOM 1430 N N . GLY A 1 181 ? 19.739 -28.271 -16.185 1.00 29.78 181 GLY A N 1
ATOM 1431 C CA . GLY A 1 181 ? 20.732 -28.654 -17.189 1.00 29.78 181 GLY A CA 1
ATOM 1432 C C . GLY A 1 181 ? 22.027 -29.157 -16.569 1.00 29.78 181 GLY A C 1
ATOM 1433 O O . GLY A 1 181 ? 22.738 -28.404 -15.909 1.00 29.78 181 GLY A O 1
ATOM 1434 N N . MET A 1 182 ? 22.361 -30.427 -16.815 1.00 36.31 182 MET A N 1
ATOM 1435 C CA . MET A 1 182 ? 23.720 -30.945 -16.648 1.00 36.31 182 MET A CA 1
ATOM 1436 C C . MET A 1 182 ? 24.670 -30.147 -17.554 1.00 36.31 182 MET A C 1
ATOM 1438 O O . MET A 1 182 ? 24.843 -30.465 -18.727 1.00 36.31 182 MET A O 1
ATOM 1442 N N . GLY A 1 183 ? 25.269 -29.097 -17.003 1.00 30.73 183 GLY A N 1
ATOM 1443 C CA . GLY A 1 183 ? 26.372 -28.349 -17.590 1.00 30.73 183 GLY A CA 1
ATOM 1444 C C . GLY A 1 183 ? 27.582 -28.479 -16.679 1.00 30.73 183 GLY A C 1
ATOM 1445 O O . GLY A 1 183 ? 27.574 -28.018 -15.542 1.00 30.73 183 GLY A O 1
ATOM 1446 N N . VAL A 1 184 ? 28.609 -29.165 -17.163 1.00 32.69 184 VAL A N 1
ATOM 1447 C CA . VAL A 1 184 ? 29.880 -29.371 -16.465 1.00 32.69 184 VAL A CA 1
ATOM 1448 C C . VAL A 1 184 ? 30.566 -28.011 -16.281 1.00 32.69 184 VAL A C 1
ATOM 1450 O O . VAL A 1 184 ? 30.945 -27.379 -17.264 1.00 32.69 184 VAL A O 1
ATOM 1453 N N . PHE A 1 185 ? 30.733 -27.548 -15.039 1.00 31.38 185 PHE A N 1
ATOM 1454 C CA . PHE A 1 185 ? 31.555 -26.370 -14.739 1.00 31.38 185 PHE A CA 1
ATOM 1455 C C . PHE A 1 185 ? 33.048 -26.717 -14.877 1.00 31.38 185 PHE A C 1
ATOM 1457 O O . PHE A 1 185 ? 33.481 -27.732 -14.321 1.00 31.38 185 PHE A O 1
ATOM 1464 N N . PRO A 1 186 ? 33.869 -25.897 -15.562 1.00 30.67 186 PRO A N 1
ATOM 1465 C CA . PRO A 1 186 ? 35.313 -26.060 -15.530 1.00 30.67 186 PRO A CA 1
ATOM 1466 C C . PRO A 1 186 ? 35.851 -25.603 -14.169 1.00 30.67 186 PRO A C 1
ATOM 1468 O O . PRO A 1 186 ? 35.481 -24.557 -13.638 1.00 30.67 186 PRO A O 1
ATOM 1471 N N . ALA A 1 187 ? 36.735 -26.415 -13.596 1.00 33.75 187 ALA A N 1
ATOM 1472 C CA . ALA A 1 187 ? 37.441 -26.111 -12.365 1.00 33.75 187 ALA A CA 1
ATOM 1473 C C . ALA A 1 187 ? 38.455 -24.976 -12.586 1.00 33.75 187 ALA A C 1
ATOM 1475 O O . ALA A 1 187 ? 39.343 -25.103 -13.428 1.00 33.75 187 ALA A O 1
ATOM 1476 N N . GLY A 1 188 ? 38.383 -23.908 -11.787 1.00 29.61 188 GLY A N 1
ATOM 1477 C CA . GLY A 1 188 ? 39.496 -22.966 -11.669 1.00 29.61 188 GLY A CA 1
ATOM 1478 C C . GLY A 1 188 ? 39.141 -21.593 -11.107 1.00 29.61 188 GLY A C 1
ATOM 1479 O O . GLY A 1 188 ? 38.571 -20.773 -11.811 1.00 29.61 188 GLY A O 1
ATOM 1480 N N . GLY A 1 189 ? 39.602 -21.320 -9.881 1.00 28.33 189 GLY A N 1
ATOM 1481 C CA . GLY A 1 189 ? 39.980 -19.967 -9.453 1.00 28.33 189 GLY A CA 1
ATOM 1482 C C . GLY A 1 189 ? 39.147 -19.334 -8.334 1.00 28.33 189 GLY A C 1
ATOM 1483 O O . GLY A 1 189 ? 38.028 -18.902 -8.560 1.00 28.33 189 GLY A O 1
ATOM 1484 N N . GLY A 1 190 ? 39.762 -19.189 -7.153 1.00 28.52 190 GLY A N 1
ATOM 1485 C CA . GLY A 1 190 ? 39.435 -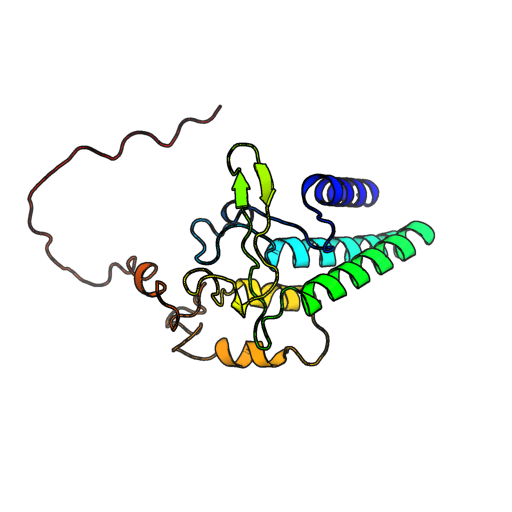18.120 -6.200 1.00 28.52 190 GLY A CA 1
ATOM 1486 C C . GLY A 1 190 ? 38.384 -18.432 -5.133 1.00 28.52 190 GLY A C 1
ATOM 1487 O O . GLY A 1 190 ? 37.299 -17.865 -5.138 1.00 28.52 190 GLY A O 1
ATOM 1488 N N . ARG A 1 191 ? 38.733 -19.269 -4.149 1.00 35.34 191 ARG A N 1
ATOM 1489 C CA . ARG A 1 191 ? 38.158 -19.136 -2.800 1.00 35.34 191 ARG A CA 1
ATOM 1490 C C . ARG A 1 191 ? 38.781 -17.883 -2.193 1.00 35.34 191 ARG A C 1
ATOM 1492 O O . ARG A 1 191 ? 39.998 -17.890 -2.097 1.00 35.34 191 ARG A O 1
ATOM 1499 N N . ASP A 1 192 ? 37.984 -16.853 -1.897 1.00 37.53 192 ASP A N 1
ATOM 1500 C CA . ASP A 1 192 ? 38.158 -15.906 -0.773 1.00 37.53 192 ASP A CA 1
ATOM 1501 C C . ASP A 1 192 ? 37.267 -14.656 -0.942 1.00 37.53 192 ASP A C 1
ATOM 1503 O O . ASP A 1 192 ? 37.749 -13.595 -1.321 1.00 37.53 192 ASP A O 1
ATOM 1507 N N . SER A 1 193 ? 35.960 -14.766 -0.654 1.00 32.94 193 SER A N 1
ATOM 1508 C CA . SER A 1 193 ? 35.096 -13.600 -0.335 1.00 32.94 193 SER A CA 1
ATOM 1509 C C . SER A 1 193 ? 33.670 -13.964 0.132 1.00 32.94 193 SER A C 1
ATOM 1511 O O . SER A 1 193 ? 32.715 -13.273 -0.197 1.00 32.94 193 SER A O 1
ATOM 1513 N N . TRP A 1 194 ? 33.483 -15.027 0.928 1.00 29.34 194 TRP A N 1
ATOM 1514 C CA . TRP A 1 194 ? 32.154 -15.377 1.482 1.00 29.34 194 TRP A CA 1
ATOM 1515 C C . TRP A 1 194 ? 32.200 -15.783 2.957 1.00 29.34 194 TRP A C 1
ATOM 1517 O O . TRP A 1 194 ? 31.719 -16.844 3.351 1.00 29.34 194 TRP A O 1
ATOM 1527 N N . LYS A 1 195 ? 32.786 -14.932 3.802 1.00 32.12 195 LYS A N 1
ATOM 1528 C CA . LYS A 1 195 ? 32.631 -15.030 5.259 1.00 32.12 195 LYS A CA 1
ATOM 1529 C C . LYS A 1 195 ? 32.523 -13.637 5.866 1.00 32.12 195 LYS A C 1
ATOM 1531 O O . LYS A 1 195 ? 33.550 -13.015 6.102 1.00 32.12 195 LYS A O 1
ATOM 1536 N N . ASN A 1 196 ? 31.292 -13.166 6.069 1.00 35.53 196 ASN A N 1
ATOM 1537 C CA . ASN A 1 196 ? 30.848 -12.399 7.247 1.00 35.53 196 ASN A CA 1
ATOM 1538 C C . ASN A 1 196 ? 29.565 -11.619 6.953 1.00 35.53 196 ASN A C 1
ATOM 1540 O O . ASN A 1 196 ? 29.607 -10.401 6.847 1.00 35.53 196 ASN A O 1
ATOM 1544 N N . ILE A 1 197 ? 28.420 -12.299 6.896 1.00 33.97 197 ILE A N 1
ATOM 1545 C CA . ILE A 1 197 ? 27.145 -11.689 7.293 1.00 33.97 197 ILE A CA 1
ATOM 1546 C C . ILE A 1 197 ? 26.310 -12.798 7.928 1.00 33.97 197 ILE A C 1
ATOM 1548 O O . ILE A 1 197 ? 25.572 -13.471 7.234 1.00 33.97 197 ILE A O 1
ATOM 1552 N N . TYR A 1 198 ? 26.532 -13.061 9.214 1.00 29.69 198 TYR A N 1
ATOM 1553 C CA . TYR A 1 198 ? 25.565 -13.643 10.153 1.00 29.69 198 TYR A CA 1
ATOM 1554 C C . TYR A 1 198 ? 26.226 -13.630 11.531 1.00 29.69 198 TYR A C 1
ATOM 1556 O O . TYR A 1 198 ? 27.050 -14.487 11.845 1.00 29.69 198 TYR A O 1
ATOM 1564 N N . ASN A 1 199 ? 25.879 -12.646 12.355 1.00 31.14 199 ASN A N 1
ATOM 1565 C CA . ASN A 1 199 ? 25.917 -12.835 13.796 1.00 31.14 199 ASN A CA 1
ATOM 1566 C C . ASN A 1 199 ? 24.785 -12.006 14.423 1.00 31.14 199 ASN A C 1
ATOM 1568 O O . ASN A 1 199 ? 24.780 -10.790 14.226 1.00 31.14 199 ASN A O 1
ATOM 1572 N N . PRO A 1 200 ? 23.811 -12.627 15.108 1.00 42.47 200 PRO A N 1
ATOM 1573 C CA . PRO A 1 200 ? 22.743 -11.908 15.783 1.00 42.47 200 PRO A CA 1
ATOM 1574 C C . PRO A 1 200 ? 23.176 -11.544 17.207 1.00 42.47 200 PRO A C 1
ATOM 1576 O O . PRO A 1 200 ? 23.520 -12.437 17.980 1.00 42.47 200 PRO A O 1
ATOM 1579 N N . VAL A 1 201 ? 23.115 -10.255 17.551 1.00 41.81 201 VAL A N 1
ATOM 1580 C CA . VAL A 1 201 ? 22.802 -9.762 18.905 1.00 41.81 201 VAL A CA 1
ATOM 1581 C C . VAL A 1 201 ? 21.996 -8.481 18.758 1.00 41.81 201 VAL A C 1
ATOM 1583 O O . VAL A 1 201 ? 22.460 -7.603 17.997 1.00 41.81 201 VAL A O 1
#